Protein AF-A0A813L543-F1 (afdb_monomer_lite)

Secondary structure (DSSP, 8-state):
-EE-TTS-EE----TT-S---S------SSGGG----TT-----SS----SSTT-----HHHHHHHHHHHHSSTTS-SS-------SS-HHHHHHHHHHHHIIIIIS-EEEEE--HHHHHHHHHHHHHS--TTT--GGGG-BTTB--SS--HHHHHHHHGGGTT-S-HHHHHHSS-HHHHHHHHHHHHHHHHHHHHHHHHHTTT-TTEEEEEHHHHHH-HHHHHHHHHHHHHT--TT----HHHHHHHHHHHGGG-HHHHHHHHHHHHHH-TT----SSGGGGTTS--HHHHHHHHHHHHH--SHHHHHHHHHHHHHHHHHHS-HHHHHTT-----TTGGGTS----GGGGTTTSTT--

Radius of gyration: 24.65 Å; chains: 1; bounding box: 62×58×60 Å

Structure (mmCIF, N/CA/C/O backbone):
data_AF-A0A813L543-F1
#
_entry.id   AF-A0A813L543-F1
#
loop_
_atom_site.group_PDB
_atom_site.id
_atom_site.type_symbol
_atom_site.label_atom_id
_atom_site.label_alt_id
_atom_site.label_comp_id
_atom_site.label_asym_id
_atom_site.label_entity_id
_atom_site.label_seq_id
_atom_site.pdbx_PDB_ins_code
_atom_site.Cartn_x
_atom_site.Cartn_y
_atom_site.Cartn_z
_atom_site.occupancy
_atom_site.B_iso_or_equiv
_atom_site.auth_seq_id
_atom_site.auth_comp_id
_atom_site.auth_asym_id
_atom_site.auth_atom_id
_atom_site.pdbx_PDB_model_num
ATOM 1 N N . VAL A 1 1 ? 25.802 -17.856 8.700 1.00 29.84 1 VAL A N 1
ATOM 2 C CA . VAL A 1 1 ? 24.766 -18.255 7.721 1.00 29.84 1 VAL A CA 1
ATOM 3 C C . VAL A 1 1 ? 23.852 -17.066 7.526 1.00 29.84 1 VAL A C 1
ATOM 5 O O . VAL A 1 1 ? 23.246 -16.634 8.498 1.00 29.84 1 VAL A O 1
ATOM 8 N N . THR A 1 2 ? 23.803 -16.498 6.325 1.00 27.92 2 THR A N 1
ATOM 9 C CA . THR A 1 2 ? 22.932 -15.349 6.036 1.00 27.92 2 THR A CA 1
ATOM 10 C C . THR A 1 2 ? 21.772 -15.847 5.189 1.00 27.92 2 THR A C 1
ATOM 12 O O . THR A 1 2 ? 21.988 -16.431 4.128 1.00 27.92 2 THR A O 1
ATOM 15 N N . TYR A 1 3 ? 20.544 -15.653 5.667 1.00 27.61 3 TYR A N 1
ATOM 16 C CA . TYR A 1 3 ? 19.344 -16.032 4.928 1.00 27.61 3 TYR A CA 1
ATOM 17 C C . TYR A 1 3 ? 18.952 -14.908 3.971 1.00 27.61 3 TYR A C 1
ATOM 19 O O . TYR A 1 3 ? 18.655 -13.791 4.397 1.00 27.61 3 TYR A O 1
ATOM 27 N N . HIS A 1 4 ? 18.948 -15.207 2.674 1.00 35.44 4 HIS A N 1
ATOM 28 C CA . HIS A 1 4 ? 18.482 -14.289 1.644 1.00 35.44 4 HIS A CA 1
ATOM 29 C C . HIS A 1 4 ? 16.992 -14.527 1.339 1.00 35.44 4 HIS A C 1
ATOM 31 O O . HIS A 1 4 ? 16.509 -15.659 1.368 1.00 35.44 4 HIS A O 1
ATOM 37 N N . LYS A 1 5 ? 16.255 -13.461 0.989 1.00 32.88 5 LYS A N 1
ATOM 38 C CA . LYS A 1 5 ? 14.809 -13.501 0.667 1.00 32.88 5 LYS A CA 1
ATOM 39 C C . LYS A 1 5 ? 14.449 -14.407 -0.527 1.00 32.88 5 LYS A C 1
ATOM 41 O O . LYS A 1 5 ? 13.274 -14.674 -0.734 1.00 32.88 5 LYS A O 1
ATOM 46 N N . SER A 1 6 ? 15.431 -14.889 -1.293 1.00 32.19 6 SER A N 1
ATOM 47 C CA . SER A 1 6 ? 15.236 -15.825 -2.412 1.00 32.19 6 SER A CA 1
ATOM 48 C C . SER A 1 6 ? 15.180 -17.305 -2.009 1.00 32.19 6 SER A C 1
ATOM 50 O O . SER A 1 6 ? 15.082 -18.148 -2.890 1.00 32.19 6 SER A O 1
ATOM 52 N N . GLY A 1 7 ? 15.304 -17.642 -0.719 1.00 26.02 7 GLY A N 1
ATOM 53 C CA . GLY A 1 7 ? 15.418 -19.039 -0.273 1.00 26.02 7 GLY A CA 1
ATOM 54 C C . GLY A 1 7 ? 16.803 -19.661 -0.496 1.00 26.02 7 GLY A C 1
ATOM 55 O O . GLY A 1 7 ? 16.999 -20.829 -0.183 1.00 26.02 7 GLY A O 1
ATOM 56 N N . ASN A 1 8 ? 17.777 -18.882 -0.980 1.00 28.64 8 ASN A N 1
ATOM 57 C CA . ASN A 1 8 ? 19.162 -19.327 -1.109 1.00 28.64 8 ASN A CA 1
ATOM 58 C C . ASN A 1 8 ? 19.897 -19.148 0.224 1.00 28.64 8 ASN A C 1
ATOM 60 O O . ASN A 1 8 ? 19.946 -18.044 0.778 1.00 28.64 8 ASN A O 1
ATOM 64 N N . THR A 1 9 ? 20.494 -20.233 0.710 1.00 28.75 9 THR A N 1
ATOM 65 C CA . THR A 1 9 ? 21.355 -20.242 1.895 1.00 28.75 9 THR A CA 1
ATOM 66 C C . THR A 1 9 ? 22.801 -20.052 1.451 1.00 28.75 9 THR A C 1
ATOM 68 O O . THR A 1 9 ? 23.355 -20.906 0.767 1.00 28.75 9 THR A O 1
ATOM 71 N N . LEU A 1 10 ? 23.430 -18.943 1.845 1.00 31.47 10 LEU A N 1
ATOM 72 C CA . LEU A 1 10 ? 24.883 -18.791 1.740 1.00 31.47 10 LEU A CA 1
ATOM 73 C C . LEU A 1 10 ? 25.521 -19.331 3.026 1.00 31.47 10 LEU A C 1
ATOM 75 O O . LEU A 1 10 ? 25.462 -18.708 4.094 1.00 31.47 10 LEU A O 1
ATOM 79 N N . THR A 1 11 ? 26.117 -20.515 2.921 1.00 29.53 11 THR A N 1
ATOM 80 C CA . THR A 1 11 ? 26.945 -21.131 3.963 1.00 29.53 11 THR A CA 1
ATOM 81 C C . THR A 1 11 ? 28.409 -20.825 3.675 1.00 29.53 11 THR A C 1
ATOM 83 O O . THR A 1 11 ? 29.021 -21.435 2.808 1.00 29.53 11 THR A O 1
ATOM 86 N N . ALA A 1 12 ? 28.982 -19.871 4.408 1.00 33.81 12 ALA A N 1
ATOM 87 C CA . ALA A 1 12 ? 30.430 -19.747 4.510 1.00 33.81 12 ALA A CA 1
ATOM 88 C C . ALA A 1 12 ? 30.892 -20.593 5.704 1.00 33.81 12 ALA A C 1
ATOM 90 O O . ALA A 1 12 ? 30.456 -20.350 6.833 1.00 33.81 12 ALA A O 1
ATOM 91 N N . ASN A 1 13 ? 31.755 -21.581 5.460 1.00 31.19 13 ASN A N 1
ATOM 92 C CA . ASN A 1 13 ? 32.465 -22.273 6.532 1.00 31.19 13 ASN A CA 1
ATOM 93 C C . ASN A 1 13 ? 33.505 -21.311 7.117 1.00 31.19 13 ASN A C 1
ATOM 95 O O . ASN A 1 13 ? 34.530 -21.030 6.499 1.00 31.19 13 ASN A O 1
ATOM 99 N N . LEU A 1 14 ? 33.222 -20.786 8.307 1.00 34.16 14 LEU A N 1
ATOM 100 C CA . LEU A 1 14 ? 34.206 -20.085 9.124 1.00 34.16 14 LEU A CA 1
ATOM 101 C C . LEU A 1 14 ? 35.210 -21.117 9.643 1.00 34.16 14 LEU A C 1
ATOM 103 O O . LEU A 1 14 ? 34.895 -21.917 10.523 1.00 34.16 14 LEU A O 1
ATOM 107 N N . VAL A 1 15 ? 36.424 -21.101 9.100 1.00 31.48 15 VAL A N 1
ATOM 108 C CA . VAL A 1 15 ? 37.543 -21.855 9.670 1.00 31.48 15 VAL A CA 1
ATOM 109 C C . VAL A 1 15 ? 37.836 -21.262 11.054 1.00 31.48 15 VAL A C 1
ATOM 111 O O . VAL A 1 15 ? 38.284 -20.122 11.145 1.00 31.48 15 VAL A O 1
ATOM 114 N N . GLY A 1 16 ? 37.547 -22.011 12.127 1.00 34.75 16 GLY A N 1
ATOM 115 C CA . GLY A 1 16 ? 37.977 -21.668 13.492 1.00 34.75 16 GLY A CA 1
ATOM 116 C C . GLY A 1 16 ? 36.918 -21.625 14.603 1.00 34.75 16 GLY A C 1
ATOM 117 O O . GLY A 1 16 ? 37.281 -21.285 15.724 1.00 34.75 16 GLY A O 1
ATOM 118 N N . VAL A 1 17 ? 35.647 -21.979 14.367 1.00 34.66 17 VAL A N 1
ATOM 119 C CA . VAL A 1 17 ? 34.637 -22.039 15.449 1.00 34.66 17 VAL A CA 1
ATOM 120 C C . VAL A 1 17 ? 34.057 -23.451 15.547 1.00 34.66 17 VAL A C 1
ATOM 122 O O . VAL A 1 17 ? 33.285 -23.873 14.693 1.00 34.66 17 VAL A O 1
ATOM 125 N N . SER A 1 18 ? 34.442 -24.197 16.585 1.00 35.00 18 SER A N 1
ATOM 126 C CA . SER A 1 18 ? 34.080 -25.612 16.783 1.00 35.00 18 SER A CA 1
ATOM 127 C C . SER A 1 18 ? 32.635 -25.846 17.248 1.00 35.00 18 SER A C 1
ATOM 129 O O . SER A 1 18 ? 32.187 -26.988 17.292 1.00 35.00 18 SER A O 1
ATOM 131 N N . SER A 1 19 ? 31.874 -24.791 17.552 1.00 41.09 19 SER A N 1
ATOM 132 C CA . SER A 1 19 ? 30.423 -24.876 17.752 1.00 41.09 19 SER A CA 1
ATOM 133 C C . SER A 1 19 ? 29.742 -23.564 17.349 1.00 41.09 19 SER A C 1
ATOM 135 O O . SER A 1 19 ? 29.871 -22.535 18.008 1.00 41.09 19 SER A O 1
ATOM 137 N N . ALA A 1 20 ? 29.030 -23.576 16.224 1.00 35.53 20 ALA A N 1
ATOM 138 C CA . ALA A 1 20 ? 28.196 -22.451 15.822 1.00 35.53 20 ALA A CA 1
ATOM 139 C C . ALA A 1 20 ? 26.845 -22.553 16.546 1.00 35.53 20 ALA A C 1
ATOM 141 O O . ALA A 1 20 ? 25.999 -23.369 16.186 1.00 35.53 20 ALA A O 1
ATOM 142 N N . GLY A 1 21 ? 26.643 -21.732 17.579 1.00 34.78 21 GLY A N 1
ATOM 143 C CA . GLY A 1 21 ? 25.304 -21.451 18.103 1.00 34.78 21 GLY A CA 1
ATOM 144 C C . GLY A 1 21 ? 24.430 -20.724 17.061 1.00 34.78 21 GLY A C 1
ATOM 145 O O . GLY A 1 21 ? 24.942 -20.263 16.038 1.00 34.78 21 GLY A O 1
ATOM 146 N N . PRO A 1 22 ? 23.112 -20.577 17.301 1.00 33.28 22 PRO A N 1
ATOM 147 C CA . PRO A 1 22 ? 22.156 -20.091 16.297 1.00 33.28 22 PRO A CA 1
ATOM 148 C C . PRO A 1 22 ? 22.352 -18.627 15.858 1.00 33.28 22 PRO A C 1
ATOM 150 O O . PRO A 1 22 ? 21.721 -18.195 14.896 1.00 33.28 22 PRO A O 1
ATOM 153 N N . LEU A 1 23 ? 23.230 -17.863 16.514 1.00 33.47 23 LEU A N 1
ATOM 154 C CA . LEU A 1 23 ? 23.530 -16.472 16.180 1.00 33.47 23 LEU A CA 1
ATOM 155 C C . LEU A 1 23 ? 25.020 -16.186 16.411 1.00 33.47 23 LEU A C 1
ATOM 157 O O . LEU A 1 23 ? 25.446 -15.933 17.535 1.00 33.47 23 LEU A O 1
ATOM 161 N N . VAL A 1 24 ? 25.816 -16.203 15.342 1.00 33.81 24 VAL A N 1
ATOM 162 C CA . VAL A 1 24 ? 27.145 -15.575 15.341 1.00 33.81 24 VAL A CA 1
ATOM 163 C C . VAL A 1 24 ? 26.965 -14.181 14.747 1.00 33.81 24 VAL A C 1
ATOM 165 O O . VAL A 1 24 ? 26.694 -14.043 13.554 1.00 33.81 24 VAL A O 1
ATOM 168 N N . ASN A 1 25 ? 27.058 -13.151 15.590 1.00 31.77 25 ASN A N 1
ATOM 169 C CA . ASN A 1 25 ? 27.106 -11.762 15.145 1.00 31.77 25 ASN A CA 1
ATOM 170 C C . ASN A 1 25 ? 28.431 -11.534 14.414 1.00 31.77 25 ASN A C 1
ATOM 172 O O . ASN A 1 25 ? 29.502 -11.673 15.002 1.00 31.77 25 ASN A O 1
ATOM 176 N N . PHE A 1 26 ? 28.361 -11.186 13.133 1.00 33.81 26 PHE A N 1
ATOM 177 C CA . PHE A 1 26 ? 29.536 -10.790 12.368 1.00 33.81 26 PHE A CA 1
ATOM 178 C C . PHE A 1 26 ? 29.799 -9.301 12.617 1.00 33.81 26 PHE A C 1
ATOM 180 O O . PHE A 1 26 ? 29.127 -8.443 12.051 1.00 33.81 26 PHE A O 1
ATOM 187 N N . LEU A 1 27 ? 30.749 -9.000 13.501 1.00 30.72 27 LEU A N 1
ATOM 188 C CA . LEU A 1 27 ? 31.319 -7.663 13.665 1.00 30.72 27 LEU A CA 1
ATOM 189 C C . LEU A 1 27 ? 32.518 -7.546 12.721 1.00 30.72 27 LEU A C 1
ATOM 191 O O . LEU A 1 27 ? 33.580 -8.096 13.004 1.00 30.72 27 LEU A O 1
ATOM 195 N N . PHE A 1 28 ? 32.337 -6.853 11.599 1.00 36.19 28 PHE A N 1
ATOM 196 C CA . PHE A 1 28 ? 33.438 -6.453 10.724 1.00 36.19 28 PHE A CA 1
ATOM 197 C C . PHE A 1 28 ? 33.964 -5.103 11.219 1.00 36.19 28 PHE A C 1
ATOM 199 O O . PHE A 1 28 ? 33.175 -4.176 11.407 1.00 36.19 28 PHE A O 1
ATOM 206 N N . LYS A 1 29 ? 35.267 -5.005 11.495 1.00 30.78 29 LYS A N 1
ATOM 207 C CA . LYS A 1 29 ? 35.911 -3.773 11.971 1.00 30.78 29 LYS A CA 1
ATOM 208 C C . LYS A 1 29 ? 36.329 -2.880 10.802 1.00 30.78 29 LYS A C 1
ATOM 210 O O . LYS A 1 29 ? 36.311 -1.663 10.946 1.00 30.78 29 LYS A O 1
ATOM 215 N N . GLU A 1 30 ? 36.629 -3.469 9.647 1.00 35.22 30 GLU A N 1
ATOM 216 C CA . GLU A 1 30 ? 36.989 -2.773 8.412 1.00 35.22 30 GLU A CA 1
ATOM 217 C C . GLU A 1 30 ? 36.360 -3.447 7.169 1.00 35.22 30 GLU A C 1
ATOM 219 O O . GLU A 1 30 ? 36.103 -4.652 7.177 1.00 35.22 30 GLU A O 1
ATOM 224 N N . PRO A 1 31 ? 36.134 -2.725 6.048 1.00 34.00 31 PRO A N 1
ATOM 225 C CA . PRO A 1 31 ? 35.653 -3.318 4.788 1.00 34.00 31 PRO A CA 1
ATOM 226 C C . PRO A 1 31 ? 36.548 -4.440 4.223 1.00 34.00 31 PRO A C 1
ATOM 228 O O . PRO A 1 31 ? 36.083 -5.281 3.455 1.00 34.00 31 PRO A O 1
ATOM 231 N N . SER A 1 32 ? 37.825 -4.457 4.609 1.00 36.62 32 SER A N 1
ATOM 232 C CA . SER A 1 32 ? 38.840 -5.472 4.295 1.00 36.62 32 SER A CA 1
ATOM 233 C C . SER A 1 32 ? 38.628 -6.809 5.028 1.00 36.62 32 SER A C 1
ATOM 235 O O . SER A 1 32 ? 39.228 -7.815 4.639 1.00 36.62 32 SER A O 1
ATOM 237 N N . ASP A 1 33 ? 37.749 -6.855 6.036 1.00 34.81 33 ASP A N 1
ATOM 238 C CA . ASP A 1 33 ? 37.465 -8.058 6.830 1.00 34.81 33 ASP A CA 1
ATOM 239 C C . ASP A 1 33 ? 36.543 -9.061 6.112 1.00 34.81 33 ASP A C 1
ATOM 241 O O . ASP A 1 33 ? 36.407 -10.211 6.540 1.00 34.81 33 ASP A O 1
ATOM 245 N N . ILE A 1 34 ? 35.930 -8.675 4.987 1.00 37.91 34 ILE A N 1
ATOM 246 C CA . ILE A 1 34 ? 35.172 -9.597 4.133 1.00 37.91 34 ILE A CA 1
ATOM 247 C C . ILE A 1 34 ? 36.157 -10.355 3.235 1.00 37.91 34 ILE A C 1
ATOM 249 O O . ILE A 1 34 ? 36.361 -10.027 2.066 1.00 37.91 34 ILE A O 1
ATOM 253 N N . LYS A 1 35 ? 36.767 -11.412 3.773 1.00 34.53 35 LYS A N 1
ATOM 254 C CA . LYS A 1 35 ? 37.473 -12.406 2.956 1.00 34.53 35 LYS A CA 1
ATOM 255 C C . LYS A 1 35 ? 36.477 -13.464 2.498 1.00 34.53 35 LYS A C 1
ATOM 257 O O . LYS A 1 35 ? 36.080 -14.324 3.279 1.00 34.53 35 LYS A O 1
ATOM 262 N N . ILE A 1 36 ? 36.064 -13.399 1.231 1.00 36.88 36 ILE A N 1
ATOM 263 C CA . ILE A 1 36 ? 35.340 -14.504 0.590 1.00 36.88 36 ILE A CA 1
ATOM 264 C C . ILE A 1 36 ? 36.333 -15.673 0.489 1.00 36.88 36 ILE A C 1
ATOM 266 O O . ILE A 1 36 ? 37.378 -15.503 -0.143 1.00 36.88 36 ILE A O 1
ATOM 270 N N . PRO A 1 37 ? 36.075 -16.833 1.121 1.00 33.38 37 PRO A N 1
ATOM 271 C CA . PRO A 1 37 ? 36.976 -17.973 1.022 1.00 33.38 37 PRO A CA 1
ATOM 272 C C . PRO A 1 37 ? 37.127 -18.390 -0.442 1.00 33.38 37 PRO A C 1
ATOM 274 O O . PRO A 1 37 ? 36.131 -18.516 -1.152 1.00 33.38 37 PRO A O 1
ATOM 277 N N . HIS A 1 38 ? 38.354 -18.678 -0.879 1.00 34.38 38 HIS A N 1
ATOM 278 C CA . HIS A 1 38 ? 38.630 -19.230 -2.214 1.00 34.38 38 HIS A CA 1
ATOM 279 C C . HIS A 1 38 ? 37.985 -20.612 -2.464 1.00 34.38 38 HIS A C 1
ATOM 281 O O . HIS A 1 38 ? 38.107 -21.147 -3.557 1.00 34.38 38 HIS A O 1
ATOM 287 N N . SER A 1 39 ? 37.310 -21.186 -1.465 1.00 32.00 39 SER A N 1
ATOM 288 C CA . SER A 1 39 ? 36.697 -22.515 -1.474 1.00 32.00 39 SER A CA 1
ATOM 289 C C . SER A 1 39 ? 35.163 -22.500 -1.429 1.00 32.00 39 SER A C 1
ATOM 291 O O . SER A 1 39 ? 34.551 -23.503 -1.066 1.00 32.00 39 SER A O 1
ATOM 293 N N . VAL A 1 40 ? 34.515 -21.376 -1.753 1.00 32.88 40 VAL A N 1
ATOM 294 C CA . VAL A 1 40 ? 33.062 -21.378 -1.975 1.00 32.88 40 VAL A CA 1
ATOM 295 C C . VAL A 1 40 ? 32.797 -21.919 -3.377 1.00 32.88 40 VAL A C 1
ATOM 297 O O . VAL A 1 40 ? 32.947 -21.189 -4.355 1.00 32.88 40 VAL A O 1
ATOM 300 N N . ASP A 1 41 ? 32.392 -23.186 -3.467 1.00 29.88 41 ASP A N 1
ATOM 301 C CA . ASP A 1 41 ? 31.850 -23.749 -4.703 1.00 29.88 41 ASP A CA 1
ATOM 302 C C . ASP A 1 41 ? 30.562 -23.006 -5.061 1.00 29.88 41 ASP A C 1
ATOM 304 O O . ASP A 1 41 ? 29.516 -23.146 -4.418 1.00 29.88 41 ASP A O 1
ATOM 308 N N . MET A 1 42 ? 30.653 -22.166 -6.088 1.00 35.31 42 MET A N 1
ATOM 309 C CA . MET A 1 42 ? 29.482 -21.578 -6.714 1.00 35.31 42 MET A CA 1
ATOM 310 C C . MET A 1 42 ? 28.879 -22.641 -7.626 1.00 35.31 42 MET A C 1
ATOM 312 O O . MET A 1 42 ? 29.482 -23.012 -8.629 1.00 35.31 42 MET A O 1
ATOM 316 N N . VAL A 1 43 ? 27.701 -23.149 -7.265 1.00 32.28 43 VAL A N 1
ATOM 317 C CA . VAL A 1 43 ? 26.936 -24.036 -8.147 1.00 32.28 43 VAL A CA 1
ATOM 318 C C . VAL A 1 43 ? 26.551 -23.232 -9.387 1.00 32.28 43 VAL A C 1
ATOM 320 O O . VAL A 1 43 ? 25.794 -22.262 -9.300 1.00 32.28 43 VAL A O 1
ATOM 323 N N . ASP A 1 44 ? 27.132 -23.617 -10.518 1.00 34.78 44 ASP A N 1
ATOM 324 C CA . ASP A 1 44 ? 26.900 -23.022 -11.825 1.00 34.78 44 ASP A CA 1
ATOM 325 C C . ASP A 1 44 ? 25.498 -23.410 -12.324 1.00 34.78 44 ASP A C 1
ATOM 327 O O . ASP A 1 44 ? 25.214 -24.581 -12.577 1.00 34.78 44 ASP A O 1
ATOM 331 N N . TYR A 1 45 ? 24.595 -22.431 -12.422 1.00 33.53 45 TYR A N 1
ATOM 332 C CA . TYR A 1 45 ? 23.247 -22.611 -12.983 1.00 33.53 45 TYR A CA 1
ATOM 333 C C . TYR A 1 45 ? 23.195 -22.324 -14.495 1.00 33.53 45 TYR A C 1
ATOM 335 O O . TYR A 1 45 ? 22.110 -22.154 -15.053 1.00 33.53 45 TYR A O 1
ATOM 343 N N . GLY A 1 46 ? 24.349 -22.292 -15.163 1.00 30.19 46 GLY A N 1
ATOM 344 C CA . GLY A 1 46 ? 24.488 -22.135 -16.603 1.00 30.19 46 GLY A CA 1
ATOM 345 C C . GLY A 1 46 ? 25.564 -21.109 -16.938 1.00 30.19 46 GLY A C 1
ATOM 346 O O . GLY A 1 46 ? 25.577 -20.015 -16.371 1.00 30.19 46 GLY A O 1
ATOM 347 N N . GLU A 1 47 ? 26.421 -21.454 -17.905 1.00 30.64 47 GLU A N 1
ATOM 348 C CA . GLU A 1 47 ? 27.465 -20.582 -18.441 1.00 30.64 47 GLU A CA 1
ATOM 349 C C . GLU A 1 47 ? 26.879 -19.240 -18.900 1.00 30.64 47 GLU A C 1
ATOM 351 O O . GLU A 1 47 ? 26.393 -19.070 -20.020 1.00 30.64 47 GLU A O 1
ATOM 356 N N . HIS A 1 48 ? 26.974 -18.235 -18.038 1.00 36.28 48 HIS A N 1
ATOM 357 C CA . HIS A 1 48 ? 26.937 -16.852 -18.464 1.00 36.28 48 HIS A CA 1
ATOM 358 C C . HIS A 1 48 ? 28.378 -16.412 -18.660 1.00 36.28 48 HIS A C 1
ATOM 360 O O . HIS A 1 48 ? 29.110 -16.195 -17.695 1.00 36.28 48 HIS A O 1
ATOM 366 N N . VAL A 1 49 ? 28.779 -16.298 -19.930 1.00 35.72 49 VAL A N 1
ATOM 367 C CA . VAL A 1 49 ? 30.071 -15.743 -20.338 1.00 35.72 49 VAL A CA 1
ATOM 368 C C . VAL A 1 49 ? 30.268 -14.418 -19.604 1.00 35.72 49 VAL A C 1
ATOM 370 O O . VAL A 1 49 ? 29.603 -13.419 -19.887 1.00 35.72 49 VAL A O 1
ATOM 373 N N . SER A 1 50 ? 31.160 -14.426 -18.616 1.00 35.50 50 SER A N 1
ATOM 374 C CA . SER A 1 50 ? 31.626 -13.213 -17.963 1.00 35.50 50 SER A CA 1
ATOM 375 C C . SER A 1 50 ? 32.141 -12.272 -19.047 1.00 35.50 50 SER A C 1
ATOM 377 O O . SER A 1 50 ? 33.083 -12.598 -19.765 1.00 35.50 50 SER A O 1
ATOM 379 N N . VAL A 1 51 ? 31.552 -11.081 -19.154 1.00 41.09 51 VAL A N 1
ATOM 380 C CA . VAL A 1 51 ? 32.012 -10.044 -20.094 1.00 41.09 51 VAL A CA 1
ATOM 381 C C . VAL A 1 51 ? 33.394 -9.493 -19.680 1.00 41.09 51 VAL A C 1
ATOM 383 O O . VAL A 1 51 ? 33.973 -8.678 -20.391 1.00 41.09 51 VAL A O 1
ATOM 386 N N . ARG A 1 52 ? 33.970 -9.928 -18.546 1.00 36.56 52 ARG A N 1
ATOM 387 C CA . ARG A 1 52 ? 35.304 -9.509 -18.091 1.00 36.56 52 ARG A CA 1
ATOM 388 C C . ARG A 1 52 ? 36.101 -10.666 -17.477 1.00 36.56 52 ARG A C 1
ATOM 390 O O . ARG A 1 52 ? 36.035 -10.918 -16.276 1.00 36.56 52 ARG A O 1
ATOM 397 N N . GLU A 1 53 ? 36.895 -11.324 -18.321 1.00 43.97 53 GLU A N 1
ATOM 398 C CA . GLU A 1 53 ? 38.215 -11.885 -17.970 1.00 43.97 53 GLU A CA 1
ATOM 399 C C . GLU A 1 53 ? 38.291 -12.764 -16.701 1.00 43.97 53 GLU A C 1
ATOM 401 O O . GLU A 1 53 ? 39.185 -12.598 -15.873 1.00 43.97 53 GLU A O 1
ATOM 406 N N . GLY A 1 54 ? 37.363 -13.707 -16.514 1.00 39.03 54 GLY A N 1
ATOM 407 C CA . GLY A 1 54 ? 37.541 -14.790 -15.530 1.00 39.03 54 GLY A CA 1
ATOM 408 C C . GLY A 1 54 ? 37.614 -14.377 -14.051 1.00 39.03 54 GLY A C 1
ATOM 409 O O . GLY A 1 54 ? 37.983 -15.196 -13.212 1.00 39.03 54 GLY A O 1
ATOM 410 N N . ARG A 1 55 ? 37.254 -13.139 -13.684 1.00 38.28 55 ARG A N 1
ATOM 411 C CA . ARG A 1 55 ? 37.090 -12.759 -12.271 1.00 38.28 55 ARG A CA 1
ATOM 412 C C . ARG A 1 55 ? 35.703 -13.169 -11.787 1.00 38.28 55 ARG A C 1
ATOM 414 O O . ARG A 1 55 ? 34.726 -12.971 -12.507 1.00 38.28 55 ARG A O 1
ATOM 421 N N . ALA A 1 56 ? 35.615 -13.686 -10.559 1.00 39.56 56 ALA A N 1
ATOM 422 C CA . ALA A 1 56 ? 34.344 -13.951 -9.891 1.00 39.56 56 ALA A CA 1
ATOM 423 C C . ALA A 1 56 ? 33.529 -12.650 -9.815 1.00 39.56 56 ALA A C 1
ATOM 425 O O . ALA A 1 56 ? 33.779 -11.779 -8.979 1.00 39.56 56 ALA A O 1
ATOM 426 N N . ALA A 1 57 ? 32.583 -12.481 -10.734 1.00 42.81 57 ALA A N 1
ATOM 427 C CA . ALA A 1 57 ? 31.662 -11.367 -10.704 1.00 42.81 57 ALA A CA 1
ATOM 428 C C . ALA A 1 57 ? 30.606 -11.688 -9.646 1.00 42.81 57 ALA A C 1
ATOM 430 O O . ALA A 1 57 ? 29.788 -12.588 -9.825 1.00 42.81 57 ALA A O 1
ATOM 431 N N . VAL A 1 58 ? 30.607 -10.949 -8.533 1.00 50.41 58 VAL A N 1
ATOM 432 C CA . VAL A 1 58 ? 29.419 -10.864 -7.672 1.00 50.41 58 VAL A CA 1
ATOM 433 C C . VAL A 1 58 ? 28.251 -10.524 -8.596 1.00 50.41 58 VAL A C 1
ATOM 435 O O . VAL A 1 58 ? 28.365 -9.537 -9.327 1.00 50.41 58 VAL A O 1
ATOM 438 N N . PHE A 1 59 ? 27.187 -11.341 -8.626 1.00 56.59 59 PHE A N 1
ATOM 439 C CA . PHE A 1 59 ? 26.099 -11.140 -9.591 1.00 56.59 59 PHE A CA 1
ATOM 440 C C . PHE A 1 59 ? 25.641 -9.676 -9.562 1.00 56.59 59 PHE A C 1
ATOM 442 O O . PHE A 1 59 ? 25.501 -9.121 -8.467 1.00 56.59 59 PHE A O 1
ATOM 449 N N . PRO A 1 60 ? 25.368 -9.046 -10.717 1.00 56.88 60 PRO A N 1
ATOM 450 C CA . PRO A 1 60 ? 24.877 -7.671 -10.776 1.00 56.88 60 PRO A CA 1
ATOM 451 C C . PRO A 1 60 ? 23.701 -7.408 -9.823 1.00 56.88 60 PRO A C 1
ATOM 453 O O . PRO A 1 60 ? 23.657 -6.370 -9.179 1.00 56.88 60 PRO A O 1
ATOM 456 N N . PHE A 1 61 ? 22.816 -8.382 -9.605 1.00 57.09 61 PHE A N 1
ATOM 457 C CA . PHE A 1 61 ? 21.778 -8.292 -8.573 1.00 57.09 61 PHE A CA 1
ATOM 458 C C . PHE A 1 61 ? 22.339 -8.083 -7.151 1.00 57.09 61 PHE A C 1
ATOM 460 O O . PHE A 1 61 ? 21.908 -7.183 -6.433 1.00 57.09 61 PHE A O 1
ATOM 467 N N . PHE A 1 62 ? 23.335 -8.874 -6.742 1.00 65.19 62 PHE A N 1
ATOM 468 C CA . PHE A 1 62 ? 23.992 -8.713 -5.443 1.00 65.19 62 PHE A CA 1
ATOM 469 C C . PHE A 1 62 ? 24.783 -7.406 -5.363 1.00 65.19 62 PHE A C 1
ATOM 471 O O . PHE A 1 62 ? 24.805 -6.780 -4.307 1.00 65.19 62 PHE A O 1
ATOM 478 N N . GLN A 1 63 ? 25.375 -6.944 -6.467 1.00 60.56 63 GLN A N 1
ATOM 479 C CA . GLN A 1 63 ? 26.000 -5.623 -6.511 1.00 60.56 63 GLN A CA 1
ATOM 480 C C . GLN A 1 63 ? 24.964 -4.501 -6.329 1.00 60.56 63 GLN A C 1
ATOM 482 O O . GLN A 1 63 ? 25.243 -3.556 -5.598 1.00 60.56 63 GLN A O 1
ATOM 487 N N . ALA A 1 64 ? 23.766 -4.616 -6.918 1.00 57.31 64 ALA A N 1
ATOM 488 C CA . ALA A 1 64 ? 22.674 -3.645 -6.767 1.00 57.31 64 ALA A CA 1
ATOM 489 C C . ALA A 1 64 ? 22.191 -3.593 -5.325 1.00 57.31 64 ALA A C 1
ATOM 491 O O . ALA A 1 64 ? 22.034 -2.518 -4.744 1.00 57.31 64 ALA A O 1
ATOM 492 N N . TYR A 1 65 ? 22.013 -4.776 -4.738 1.00 61.81 65 TYR A N 1
ATOM 493 C CA . TYR A 1 65 ? 21.653 -4.938 -3.343 1.00 61.81 65 TYR A CA 1
ATOM 494 C C . TYR A 1 65 ? 22.694 -4.254 -2.451 1.00 61.81 65 TYR A C 1
ATOM 496 O O . TYR A 1 65 ? 22.363 -3.307 -1.748 1.00 61.81 65 TYR A O 1
ATOM 504 N N . VAL A 1 66 ? 23.970 -4.641 -2.553 1.00 63.34 66 VAL A N 1
ATOM 505 C CA . VAL A 1 66 ? 25.060 -4.084 -1.731 1.00 63.34 66 VAL A CA 1
ATOM 506 C C . VAL A 1 66 ? 25.245 -2.574 -1.946 1.00 63.34 66 VAL A C 1
ATOM 508 O O . VAL A 1 66 ? 25.415 -1.854 -0.963 1.00 63.34 66 VAL A O 1
ATOM 511 N N . ARG A 1 67 ? 25.163 -2.064 -3.186 1.00 61.66 67 ARG A N 1
ATOM 512 C CA . ARG A 1 67 ? 25.232 -0.616 -3.469 1.00 61.66 67 ARG A CA 1
ATOM 513 C C . ARG A 1 67 ? 24.055 0.139 -2.862 1.00 61.66 67 ARG A C 1
ATOM 515 O O . ARG A 1 67 ? 24.279 1.192 -2.284 1.00 61.66 67 ARG A O 1
ATOM 522 N N . THR A 1 68 ? 22.844 -0.423 -2.883 1.00 56.44 68 THR A N 1
ATOM 523 C CA . THR A 1 68 ? 21.685 0.182 -2.200 1.00 56.44 68 THR A CA 1
ATOM 524 C C . THR A 1 68 ? 21.972 0.384 -0.709 1.00 56.44 68 THR A C 1
ATOM 526 O O . THR A 1 68 ? 21.675 1.445 -0.173 1.00 56.44 68 THR A O 1
ATOM 529 N N . TYR A 1 69 ? 22.629 -0.571 -0.043 1.00 56.47 69 TYR A N 1
ATOM 530 C CA . TYR A 1 69 ? 23.032 -0.404 1.361 1.00 56.47 69 TYR A CA 1
ATOM 531 C C . TYR A 1 69 ? 24.173 0.601 1.553 1.00 56.47 69 TYR A C 1
ATOM 533 O O . TYR A 1 69 ? 24.153 1.364 2.514 1.00 56.47 69 TYR A O 1
ATOM 541 N N . ARG A 1 70 ? 25.165 0.613 0.656 1.00 58.97 70 ARG A N 1
ATOM 542 C CA . ARG A 1 70 ? 26.324 1.513 0.749 1.00 58.97 70 ARG A CA 1
ATOM 543 C C . ARG A 1 70 ? 25.961 2.968 0.455 1.00 58.97 70 ARG A C 1
ATOM 545 O O . ARG A 1 70 ? 26.420 3.854 1.163 1.00 58.97 70 ARG A O 1
ATOM 552 N N . ASP A 1 71 ? 25.163 3.213 -0.577 1.00 55.25 71 ASP A N 1
ATOM 553 C CA . ASP A 1 71 ? 24.913 4.551 -1.119 1.00 55.25 71 ASP A CA 1
ATOM 554 C C . ASP A 1 71 ? 23.764 5.273 -0.378 1.00 55.25 71 ASP A C 1
ATOM 556 O O . ASP A 1 71 ? 23.687 6.500 -0.417 1.00 55.25 71 ASP A O 1
ATOM 560 N N . LEU A 1 72 ? 22.917 4.544 0.367 1.00 52.69 72 LEU A N 1
ATOM 561 C CA . LEU A 1 72 ? 21.953 5.126 1.319 1.00 52.69 72 LEU A CA 1
ATOM 562 C C . LEU A 1 72 ? 22.583 5.507 2.672 1.00 52.69 72 LEU A C 1
ATOM 564 O O . LEU A 1 72 ? 21.995 6.289 3.417 1.00 52.69 72 LEU A O 1
ATOM 568 N N . ALA A 1 73 ? 23.768 4.985 2.994 1.00 51.50 73 ALA A N 1
ATOM 569 C CA . ALA A 1 73 ? 24.472 5.262 4.244 1.00 51.50 73 ALA A CA 1
ATOM 570 C C . ALA A 1 73 ? 25.031 6.701 4.413 1.00 51.50 73 ALA A C 1
ATOM 572 O O . ALA A 1 73 ? 25.025 7.166 5.550 1.00 51.50 73 ALA A O 1
ATOM 573 N N . PRO A 1 74 ? 25.494 7.451 3.382 1.00 46.66 74 PRO A N 1
ATOM 574 C CA . PRO A 1 74 ? 26.298 8.657 3.628 1.00 46.66 74 PRO A CA 1
ATOM 575 C C . PRO A 1 74 ? 25.551 9.997 3.549 1.00 46.66 74 PRO A C 1
ATOM 577 O O . PRO A 1 74 ? 26.185 11.035 3.695 1.00 46.66 74 PRO A O 1
ATOM 580 N N . ARG A 1 75 ? 24.233 10.042 3.297 1.00 48.25 75 ARG A N 1
ATOM 581 C CA . ARG A 1 75 ? 23.507 11.335 3.236 1.00 48.25 75 ARG A CA 1
ATOM 582 C C . ARG A 1 75 ? 22.967 11.823 4.584 1.00 48.25 75 ARG A C 1
ATOM 584 O O . ARG A 1 75 ? 22.390 12.905 4.641 1.00 48.25 75 ARG A O 1
ATOM 591 N N . ALA A 1 76 ? 23.166 11.065 5.658 1.00 45.94 76 ALA A N 1
ATOM 592 C CA . ALA A 1 76 ? 22.798 11.473 7.006 1.00 45.94 76 ALA A CA 1
ATOM 593 C C . ALA A 1 76 ? 24.056 11.889 7.788 1.00 45.94 76 ALA A C 1
ATOM 595 O O . ALA A 1 76 ? 24.776 11.040 8.294 1.00 45.94 76 ALA A O 1
ATOM 596 N N . TYR A 1 77 ? 24.238 13.206 7.909 1.00 42.25 77 TYR A N 1
ATOM 597 C CA . TYR A 1 77 ? 25.117 13.910 8.850 1.00 42.25 77 TYR A CA 1
ATOM 598 C C . TYR A 1 77 ? 26.635 13.874 8.604 1.00 42.25 77 TYR A C 1
ATOM 600 O O . TYR A 1 77 ? 27.269 12.841 8.421 1.00 42.25 77 TYR A O 1
ATOM 608 N N . ASN A 1 78 ? 27.206 15.081 8.626 1.00 44.03 78 ASN A N 1
ATOM 609 C CA . ASN A 1 78 ? 28.631 15.352 8.520 1.00 44.03 78 ASN A CA 1
ATOM 610 C C . ASN A 1 78 ? 29.409 14.673 9.658 1.00 44.03 78 ASN A C 1
ATOM 612 O O . ASN A 1 78 ? 29.055 14.819 10.823 1.00 44.03 78 ASN A O 1
ATOM 616 N N . GLU A 1 79 ? 30.479 13.986 9.257 1.00 50.72 79 GLU A N 1
ATOM 617 C CA . GLU A 1 79 ? 31.747 13.784 9.968 1.00 50.72 79 GLU A CA 1
ATOM 618 C C . GLU A 1 79 ? 31.673 13.354 11.448 1.00 50.72 79 GLU A C 1
ATOM 620 O O . GLU A 1 79 ? 31.617 14.195 12.338 1.00 50.72 79 GLU A O 1
ATOM 625 N N . ALA A 1 80 ? 31.767 12.031 11.683 1.00 41.34 80 ALA A N 1
ATOM 626 C CA . ALA A 1 80 ? 32.558 11.368 12.749 1.00 41.34 80 ALA A CA 1
ATOM 627 C C . ALA A 1 80 ? 31.939 10.080 13.340 1.00 41.34 80 ALA A C 1
ATOM 629 O O . ALA A 1 80 ? 32.522 9.506 14.257 1.00 41.34 80 ALA A O 1
ATOM 630 N N . GLU A 1 81 ? 30.817 9.565 12.833 1.00 38.97 81 GLU A N 1
ATOM 631 C CA . GLU A 1 81 ? 30.275 8.288 13.328 1.00 38.97 81 GLU A CA 1
ATOM 632 C C . GLU A 1 81 ? 30.809 7.104 12.489 1.00 38.97 81 GLU A C 1
ATOM 634 O O . GLU A 1 81 ? 30.631 7.083 11.266 1.00 38.97 81 GLU A O 1
ATOM 639 N N . PRO A 1 82 ? 31.498 6.117 13.099 1.00 41.09 82 PRO A N 1
ATOM 640 C CA . PRO A 1 82 ? 32.041 4.972 12.383 1.00 41.09 82 PRO A CA 1
ATOM 641 C C . PRO A 1 82 ? 30.903 4.130 11.806 1.00 41.09 82 PRO A C 1
ATOM 643 O O . PRO A 1 82 ? 29.953 3.791 12.506 1.00 41.09 82 PRO A O 1
ATOM 646 N N . TYR A 1 83 ? 31.043 3.789 10.524 1.00 41.62 83 TYR A N 1
ATOM 647 C CA . TYR A 1 83 ? 30.193 2.917 9.714 1.00 41.62 83 TYR A CA 1
ATOM 648 C C . TYR A 1 83 ? 29.534 1.778 10.506 1.00 41.62 83 TYR A C 1
ATOM 650 O O . TYR A 1 83 ? 30.030 0.650 10.546 1.00 41.62 83 TYR A O 1
ATOM 658 N N . LEU A 1 84 ? 28.361 2.042 11.082 1.00 38.38 84 LEU A N 1
ATOM 659 C CA . LEU A 1 84 ? 27.503 0.986 11.588 1.00 38.38 84 LEU A CA 1
A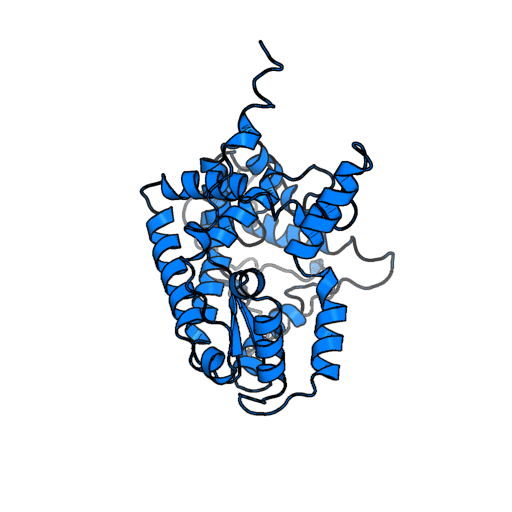TOM 660 C C . LEU A 1 84 ? 26.780 0.396 10.379 1.00 38.38 84 LEU A C 1
ATOM 662 O O . LEU A 1 84 ? 25.732 0.875 9.945 1.00 38.38 84 LEU A O 1
ATOM 666 N N . PHE A 1 85 ? 27.404 -0.624 9.795 1.00 39.69 85 PHE A N 1
ATOM 667 C CA . PHE A 1 85 ? 26.818 -1.499 8.791 1.00 39.69 85 PHE A CA 1
ATOM 668 C C . PHE A 1 85 ? 25.349 -1.804 9.135 1.00 39.69 85 PHE A C 1
ATOM 670 O O . PHE A 1 85 ? 25.060 -2.588 10.037 1.00 39.69 85 PHE A O 1
ATOM 677 N N . GLN A 1 86 ? 24.402 -1.234 8.384 1.00 39.81 86 GLN A N 1
ATOM 678 C CA . GLN A 1 86 ? 23.003 -1.668 8.388 1.00 39.81 86 GLN A CA 1
ATOM 679 C C . GLN A 1 86 ? 22.872 -2.991 7.616 1.00 39.81 86 GLN A C 1
ATOM 681 O O . GLN A 1 86 ? 22.161 -3.087 6.616 1.00 39.81 86 GLN A O 1
ATOM 686 N N . LEU A 1 87 ? 23.536 -4.051 8.083 1.00 37.81 87 LEU A N 1
ATOM 687 C CA . LEU A 1 87 ? 23.136 -5.426 7.777 1.00 37.81 87 LEU A CA 1
ATOM 688 C C . LEU A 1 87 ? 21.814 -5.673 8.504 1.00 37.81 87 LEU A C 1
ATOM 690 O O . LEU A 1 87 ? 21.786 -6.270 9.572 1.00 37.81 87 LEU A O 1
ATOM 694 N N . SER A 1 88 ? 20.731 -5.127 7.939 1.00 37.44 88 SER A N 1
ATOM 695 C CA . SER A 1 88 ? 19.472 -4.804 8.614 1.00 37.44 88 SER A CA 1
ATOM 696 C C . SER A 1 88 ? 19.691 -3.890 9.822 1.00 37.44 88 SER A C 1
ATOM 698 O O . SER A 1 88 ? 20.424 -4.212 10.748 1.00 37.44 88 SER A O 1
ATOM 700 N N . SER A 1 89 ? 19.035 -2.729 9.852 1.00 37.78 89 SER A N 1
ATOM 701 C CA . SER A 1 89 ? 18.841 -2.043 11.131 1.00 37.78 89 SER A CA 1
ATOM 702 C C . SER A 1 89 ? 18.417 -3.102 12.167 1.00 37.78 89 SER A C 1
ATOM 704 O O . SER A 1 89 ? 17.523 -3.894 11.846 1.00 37.78 89 SER A O 1
ATOM 706 N N . PRO A 1 90 ? 19.010 -3.167 13.374 1.00 44.00 90 PRO A N 1
ATOM 707 C CA . PRO A 1 90 ? 18.499 -4.022 14.438 1.00 44.00 90 PRO A CA 1
ATOM 708 C C . PRO A 1 90 ? 17.000 -3.807 14.619 1.00 44.00 90 PRO A C 1
ATOM 710 O O . PRO A 1 90 ? 16.297 -4.756 14.904 1.00 44.00 90 PRO A O 1
ATOM 713 N N . VAL A 1 91 ? 16.487 -2.608 14.316 1.00 43.81 91 VAL A N 1
ATOM 714 C CA . VAL A 1 91 ? 15.057 -2.290 14.272 1.00 43.81 91 VAL A CA 1
ATOM 715 C C . VAL A 1 91 ? 14.323 -2.966 13.114 1.00 43.81 91 VAL A C 1
ATOM 717 O O . VAL A 1 91 ? 13.171 -3.297 13.299 1.00 43.81 91 VAL A O 1
ATOM 720 N N . GLN A 1 92 ? 14.920 -3.210 11.942 1.00 45.69 92 GLN A N 1
ATOM 721 C CA . GLN A 1 92 ? 14.300 -3.983 10.848 1.00 45.69 92 GLN A CA 1
ATOM 722 C C . GLN A 1 92 ? 14.328 -5.499 11.091 1.00 45.69 92 GLN A C 1
ATOM 724 O O . GLN A 1 92 ? 13.324 -6.163 10.830 1.00 45.69 92 GLN A O 1
ATOM 729 N N . ALA A 1 93 ? 15.429 -6.053 11.609 1.00 47.94 93 ALA A N 1
ATOM 730 C CA . ALA A 1 93 ? 15.470 -7.454 12.044 1.00 47.94 93 ALA A CA 1
ATOM 731 C C . ALA A 1 93 ? 14.542 -7.678 13.248 1.00 47.94 93 ALA A C 1
ATOM 733 O O . ALA A 1 93 ? 13.704 -8.584 13.239 1.00 47.94 93 ALA A O 1
ATOM 734 N N . ALA A 1 94 ? 14.593 -6.767 14.222 1.00 59.66 94 ALA A N 1
ATOM 735 C CA . ALA A 1 94 ? 13.642 -6.713 15.315 1.00 59.66 94 ALA A CA 1
ATOM 736 C C . ALA A 1 94 ? 12.255 -6.298 14.840 1.00 59.66 94 ALA A C 1
ATOM 738 O O . ALA A 1 94 ? 11.321 -6.567 15.559 1.00 59.66 94 ALA A O 1
ATOM 739 N N . LYS A 1 95 ? 12.040 -5.706 13.657 1.00 70.25 95 LYS A N 1
ATOM 740 C CA . LYS A 1 95 ? 10.685 -5.341 13.201 1.00 70.25 95 LYS A CA 1
ATOM 741 C C . LYS A 1 95 ? 9.854 -6.593 13.044 1.00 70.25 95 LYS A C 1
ATOM 743 O O . LYS A 1 95 ? 8.718 -6.622 13.493 1.00 70.25 95 LYS A O 1
ATOM 748 N N . ARG A 1 96 ? 10.439 -7.631 12.441 1.00 71.12 96 ARG A N 1
ATOM 749 C CA . ARG A 1 96 ? 9.770 -8.920 12.307 1.00 71.12 96 ARG A CA 1
ATOM 750 C C . ARG A 1 96 ? 9.562 -9.571 13.672 1.00 71.12 96 ARG A C 1
ATOM 752 O O . ARG A 1 96 ? 8.448 -9.981 13.961 1.00 71.12 96 ARG A O 1
ATOM 759 N N . GLN A 1 97 ? 10.590 -9.603 14.520 1.00 77.12 97 GLN A N 1
ATOM 760 C CA . GLN A 1 97 ? 10.471 -10.176 15.866 1.00 77.12 97 GLN A CA 1
ATOM 761 C C . GLN A 1 97 ? 9.476 -9.405 16.739 1.00 77.12 97 GLN A C 1
ATOM 763 O O . GLN A 1 97 ? 8.676 -10.013 17.424 1.00 77.12 97 GLN A O 1
ATOM 768 N N . LEU A 1 98 ? 9.459 -8.079 16.671 1.00 75.44 98 LEU A N 1
ATOM 769 C CA . LEU A 1 98 ? 8.541 -7.186 17.369 1.00 75.44 98 LEU A CA 1
ATOM 770 C C . LEU A 1 98 ? 7.124 -7.370 16.843 1.00 75.44 98 LEU A C 1
ATOM 772 O O . LEU A 1 98 ? 6.199 -7.449 17.634 1.00 75.44 98 LEU A O 1
ATOM 776 N N . GLN A 1 99 ? 6.938 -7.484 15.526 1.00 78.19 99 GLN A N 1
ATOM 777 C CA . GLN A 1 99 ? 5.640 -7.823 14.945 1.00 78.19 99 GLN A CA 1
ATOM 778 C C . GLN A 1 99 ? 5.152 -9.185 15.444 1.00 78.19 99 GLN A C 1
ATOM 780 O O . GLN A 1 99 ? 4.001 -9.296 15.847 1.00 78.19 99 GLN A O 1
ATOM 785 N N . GLU A 1 100 ? 6.024 -10.193 15.474 1.00 80.00 100 GLU A N 1
ATOM 786 C CA . GLU A 1 100 ? 5.717 -11.531 15.990 1.00 80.00 100 GLU A CA 1
ATOM 787 C C . GLU A 1 100 ? 5.451 -11.514 17.510 1.00 80.00 100 GLU A C 1
ATOM 789 O O . GLU A 1 100 ? 4.505 -12.146 17.966 1.00 80.00 100 GLU A O 1
ATOM 794 N N . MET A 1 101 ? 6.197 -10.732 18.295 1.00 78.06 101 MET A N 1
ATOM 795 C CA . MET A 1 101 ? 5.998 -10.560 19.741 1.00 78.06 101 MET A CA 1
ATOM 796 C C . MET A 1 101 ? 4.694 -9.827 20.060 1.00 78.06 101 MET A C 1
ATOM 798 O O . MET A 1 101 ? 3.950 -10.242 20.944 1.00 78.06 101 MET A O 1
ATOM 802 N N . MET A 1 102 ? 4.391 -8.752 19.332 1.00 77.69 102 MET A N 1
ATOM 803 C CA . MET A 1 102 ? 3.124 -8.031 19.452 1.00 77.69 102 MET A CA 1
ATOM 804 C C . MET A 1 102 ? 1.961 -8.947 19.060 1.00 77.69 102 MET A C 1
ATOM 806 O O . MET A 1 102 ? 0.980 -9.029 19.792 1.00 77.69 102 MET A O 1
ATOM 810 N N . ALA A 1 103 ? 2.108 -9.722 17.979 1.00 74.56 103 ALA A N 1
ATOM 811 C CA . ALA A 1 103 ? 1.133 -10.739 17.587 1.00 74.56 103 ALA A CA 1
ATOM 812 C C . ALA A 1 103 ? 0.972 -11.852 18.637 1.00 74.56 103 ALA A C 1
ATOM 814 O O . ALA A 1 103 ? -0.123 -12.386 18.795 1.00 74.56 103 ALA A O 1
ATOM 815 N N . ALA A 1 104 ? 2.032 -12.176 19.381 1.00 79.44 104 ALA A N 1
ATOM 816 C CA . ALA A 1 104 ? 2.007 -13.115 20.501 1.00 79.44 104 ALA A CA 1
ATOM 817 C C . ALA A 1 104 ? 1.446 -12.510 21.805 1.00 79.44 104 ALA A C 1
ATOM 819 O O . ALA A 1 104 ? 1.412 -13.190 22.828 1.00 79.44 104 ALA A O 1
ATOM 820 N N . GLY A 1 105 ? 0.990 -11.252 21.783 1.00 82.81 105 GLY A N 1
ATOM 821 C CA . GLY A 1 105 ? 0.317 -10.600 22.906 1.00 82.81 105 GLY A CA 1
ATOM 822 C C . GLY A 1 105 ? 1.187 -9.702 23.776 1.00 82.81 105 GLY A C 1
ATOM 823 O O . GLY A 1 105 ? 0.748 -9.310 24.854 1.00 82.81 105 GLY A O 1
ATOM 824 N N . ALA A 1 106 ? 2.375 -9.306 23.308 1.00 83.75 106 ALA A N 1
ATOM 825 C CA . ALA A 1 106 ? 3.177 -8.279 23.982 1.00 83.75 106 ALA A CA 1
ATOM 826 C C . ALA A 1 106 ? 2.523 -6.879 23.963 1.00 83.75 106 ALA A C 1
ATOM 828 O O . ALA A 1 106 ? 2.966 -5.978 24.672 1.00 83.75 106 ALA A O 1
ATOM 829 N N . GLY A 1 107 ? 1.468 -6.684 23.167 1.00 89.00 107 GLY A N 1
ATOM 830 C CA . GLY A 1 107 ? 0.684 -5.457 23.127 1.00 89.00 107 GLY A CA 1
ATOM 831 C C . GLY A 1 107 ? -0.354 -5.488 22.011 1.00 89.00 107 GLY A C 1
ATOM 832 O O . GLY A 1 107 ? -0.477 -6.476 21.294 1.00 89.00 107 GLY A O 1
ATOM 833 N N . ARG A 1 108 ? -1.079 -4.379 21.846 1.00 90.88 108 ARG A N 1
ATOM 834 C CA . ARG A 1 108 ? -2.061 -4.213 20.769 1.00 90.88 108 ARG A CA 1
ATOM 835 C C . ARG A 1 108 ? -1.448 -3.542 19.550 1.00 90.88 108 ARG A C 1
ATOM 837 O O . ARG A 1 108 ? -0.728 -2.554 19.679 1.00 90.88 108 ARG A O 1
ATOM 844 N N . MET A 1 109 ? -1.767 -4.050 18.366 1.00 93.56 109 MET A N 1
ATOM 845 C CA . MET A 1 109 ? -1.289 -3.536 17.086 1.00 93.56 109 MET A CA 1
ATOM 846 C C . MET A 1 109 ? -2.459 -3.157 16.182 1.00 93.56 109 MET A C 1
ATOM 848 O O . MET A 1 109 ? -3.388 -3.936 16.004 1.00 93.56 109 MET A O 1
ATOM 852 N N . VAL A 1 110 ? -2.387 -1.982 15.559 1.00 94.06 110 VAL A N 1
ATOM 853 C CA . VAL A 1 110 ? -3.269 -1.629 14.440 1.00 94.06 110 VAL A CA 1
ATOM 854 C C . VAL A 1 110 ? -2.535 -1.956 13.145 1.00 94.06 110 VAL A C 1
ATOM 856 O O . VAL A 1 110 ? -1.469 -1.403 12.873 1.00 94.06 110 VAL A O 1
ATOM 859 N N . HIS A 1 111 ? -3.092 -2.868 12.358 1.00 94.00 111 HIS A N 1
ATOM 860 C CA . HIS A 1 111 ? -2.577 -3.247 11.051 1.00 94.00 111 HIS A CA 1
ATOM 861 C C . HIS A 1 111 ? -3.421 -2.577 9.969 1.00 94.00 111 HIS A C 1
ATOM 863 O O . HIS A 1 111 ? -4.557 -2.972 9.713 1.00 94.00 111 HIS A O 1
ATOM 869 N N . LEU A 1 112 ? -2.858 -1.541 9.346 1.00 93.56 112 LEU A N 1
ATOM 870 C CA . LEU A 1 112 ? -3.473 -0.880 8.202 1.00 93.56 112 LEU A CA 1
ATOM 871 C C . LEU A 1 112 ? -3.221 -1.699 6.940 1.00 93.56 112 LEU A C 1
ATOM 873 O O . LEU A 1 112 ? -2.073 -1.953 6.575 1.00 93.56 112 LEU A O 1
ATOM 877 N N . VAL A 1 113 ? -4.301 -2.086 6.276 1.00 92.38 113 VAL A N 1
ATOM 878 C CA . VAL A 1 113 ? -4.279 -2.942 5.095 1.00 92.38 113 VAL A CA 1
ATOM 879 C C . VAL A 1 113 ? -4.863 -2.176 3.916 1.00 92.38 113 VAL A C 1
ATO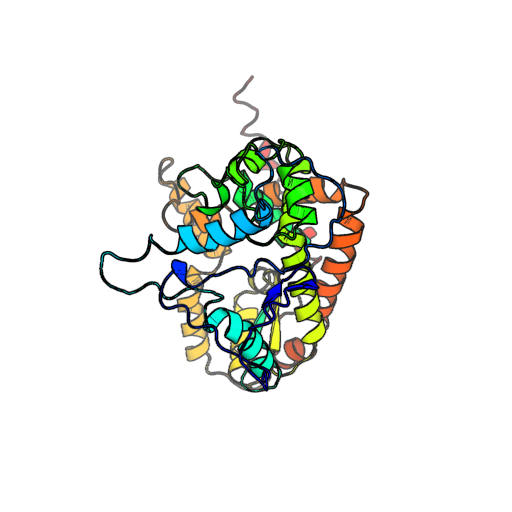M 881 O O . VAL A 1 113 ? -5.780 -1.370 4.056 1.00 92.38 113 VAL A O 1
ATOM 884 N N . ARG A 1 114 ? -4.327 -2.413 2.726 1.00 91.44 114 ARG A N 1
ATOM 885 C CA . ARG A 1 114 ? -4.850 -1.853 1.481 1.00 91.44 114 ARG A CA 1
ATOM 886 C C . ARG A 1 114 ? -5.092 -2.992 0.506 1.00 91.44 114 ARG A C 1
ATOM 888 O O . ARG A 1 114 ? -4.368 -3.985 0.545 1.00 91.44 114 ARG A O 1
ATOM 895 N N . LYS A 1 115 ? -6.072 -2.856 -0.389 1.00 92.94 115 LYS A N 1
ATOM 896 C CA . LYS A 1 115 ? -6.246 -3.847 -1.456 1.00 92.94 115 LYS A CA 1
ATOM 897 C C . LYS A 1 115 ? -4.967 -3.956 -2.302 1.00 92.94 115 LYS A C 1
ATOM 899 O O . LYS A 1 115 ? -4.441 -2.912 -2.707 1.00 92.94 115 LYS A O 1
ATOM 904 N N . PRO A 1 116 ? -4.467 -5.170 -2.586 1.00 94.62 116 PRO A N 1
ATOM 905 C CA . PRO A 1 116 ? -3.345 -5.393 -3.494 1.00 94.62 116 PRO A CA 1
ATOM 906 C C . PRO A 1 116 ? -3.428 -4.623 -4.820 1.00 94.62 116 PRO A C 1
ATOM 908 O O . PRO A 1 116 ? -2.451 -3.980 -5.208 1.00 94.62 116 PRO A O 1
ATOM 911 N N . SER A 1 117 ? -4.580 -4.624 -5.495 1.00 93.56 117 SER A N 1
ATOM 912 C CA . SER A 1 117 ? -4.763 -3.867 -6.744 1.00 93.56 117 SER A CA 1
ATOM 913 C C . SER A 1 117 ? -4.593 -2.359 -6.551 1.00 93.56 117 SER A C 1
ATOM 915 O O . SER A 1 117 ? -3.942 -1.686 -7.353 1.00 93.56 117 SER A O 1
ATOM 917 N N . ASP A 1 118 ? -5.105 -1.815 -5.450 1.00 91.00 118 ASP A N 1
ATOM 918 C CA . ASP A 1 118 ? -4.955 -0.400 -5.133 1.00 91.00 118 ASP A CA 1
ATOM 919 C C . ASP A 1 118 ? -3.525 -0.038 -4.735 1.00 91.00 118 ASP A C 1
ATOM 921 O O . ASP A 1 118 ? -3.078 1.065 -5.060 1.00 91.00 118 ASP A O 1
ATOM 925 N N . MET A 1 119 ? -2.796 -0.938 -4.066 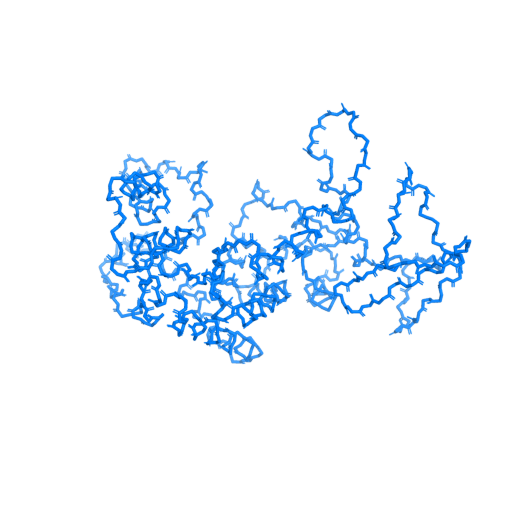1.00 92.06 119 MET A N 1
ATOM 926 C CA . MET A 1 119 ? -1.358 -0.773 -3.834 1.00 92.06 119 MET A CA 1
ATOM 927 C C . MET A 1 119 ? -0.593 -0.703 -5.152 1.00 92.06 119 MET A C 1
ATOM 929 O O . MET A 1 119 ? 0.216 0.205 -5.325 1.00 92.06 119 MET A O 1
ATOM 933 N N . LEU A 1 120 ? -0.887 -1.610 -6.087 1.00 93.56 120 LEU A N 1
ATOM 934 C CA . LEU A 1 120 ? -0.245 -1.661 -7.397 1.00 93.56 120 LEU A CA 1
ATOM 935 C C . LEU A 1 120 ? -0.467 -0.368 -8.191 1.00 93.56 120 LEU A C 1
ATOM 937 O O . LEU A 1 120 ? 0.488 0.263 -8.641 1.00 93.56 120 LEU A O 1
ATOM 941 N N . VAL A 1 121 ? -1.723 0.071 -8.312 1.00 91.56 121 VAL A N 1
ATOM 942 C CA . VAL A 1 121 ? -2.066 1.324 -9.005 1.00 91.56 121 VAL A CA 1
ATOM 943 C C . VAL A 1 121 ? -1.391 2.522 -8.334 1.00 91.56 121 VAL A C 1
ATOM 945 O O . VAL A 1 121 ? -0.913 3.429 -9.014 1.00 91.56 121 VAL A O 1
ATOM 948 N N . SER A 1 122 ? -1.325 2.529 -7.001 1.00 90.38 122 SER A N 1
ATOM 949 C CA . SER A 1 122 ? -0.637 3.581 -6.252 1.00 90.38 122 SER A CA 1
ATOM 950 C C . SER A 1 122 ? 0.860 3.606 -6.527 1.00 90.38 122 SER A C 1
ATOM 952 O O . SER A 1 122 ? 1.386 4.686 -6.771 1.00 90.38 122 SER A O 1
ATOM 954 N N . GLY A 1 123 ? 1.526 2.449 -6.492 1.00 92.88 123 GLY A N 1
ATOM 955 C CA . GLY A 1 123 ? 2.960 2.321 -6.755 1.00 92.88 123 GLY A CA 1
ATOM 956 C C . GLY A 1 123 ? 3.304 2.748 -8.177 1.00 92.88 123 GLY A C 1
ATOM 957 O O . GLY A 1 123 ? 4.195 3.570 -8.375 1.00 92.88 123 GLY A O 1
ATOM 958 N N . TYR A 1 124 ? 2.509 2.311 -9.159 1.00 94.19 124 TYR A N 1
ATOM 959 C CA . TYR A 1 124 ? 2.701 2.692 -10.555 1.00 94.19 124 TYR A CA 1
ATOM 960 C C . TYR A 1 124 ? 2.639 4.209 -10.709 1.00 94.19 124 TYR A C 1
ATOM 962 O O . TYR A 1 124 ? 3.533 4.814 -11.294 1.00 94.19 124 TYR A O 1
ATOM 970 N N . ARG A 1 125 ? 1.605 4.848 -10.155 1.00 90.56 125 ARG A N 1
ATOM 971 C CA . ARG A 1 125 ? 1.470 6.307 -10.224 1.00 90.56 125 ARG A CA 1
ATOM 972 C C . ARG A 1 125 ? 2.585 7.024 -9.476 1.00 90.56 125 ARG A C 1
ATOM 974 O O . ARG A 1 125 ? 3.067 8.036 -9.967 1.00 90.56 125 ARG A O 1
ATOM 981 N N . TYR A 1 126 ? 2.983 6.500 -8.320 1.00 90.00 126 TYR A N 1
ATOM 982 C CA . TYR A 1 126 ? 4.075 7.046 -7.527 1.00 90.00 126 TYR A CA 1
ATOM 983 C C . TYR A 1 126 ? 5.384 7.083 -8.321 1.00 90.00 126 TYR A C 1
ATOM 985 O O . TYR A 1 126 ? 6.003 8.135 -8.411 1.00 90.00 126 TYR A O 1
ATOM 993 N N . HIS A 1 127 ? 5.748 5.989 -8.987 1.00 92.44 127 HIS A N 1
ATOM 994 C CA . HIS A 1 127 ? 7.011 5.905 -9.724 1.00 92.44 127 HIS A CA 1
ATOM 995 C C . HIS A 1 127 ? 6.948 6.462 -11.161 1.00 92.44 127 HIS A C 1
ATOM 997 O O . HIS A 1 127 ? 7.970 6.866 -11.707 1.00 92.44 127 HIS A O 1
ATOM 1003 N N . SER A 1 128 ? 5.771 6.521 -11.796 1.00 91.19 128 SER A N 1
ATOM 1004 C CA . SER A 1 128 ? 5.632 7.031 -13.178 1.00 91.19 128 SER A CA 1
ATOM 1005 C C . SER A 1 128 ? 5.394 8.539 -13.276 1.00 91.19 128 SER A C 1
ATOM 1007 O O . SER A 1 128 ? 5.769 9.142 -14.279 1.00 91.19 128 SER A O 1
ATOM 1009 N N . GLN A 1 129 ? 4.766 9.160 -12.270 1.00 84.25 129 GLN A N 1
ATOM 1010 C CA . GLN A 1 129 ? 4.331 10.566 -12.335 1.00 84.25 129 GLN A CA 1
ATOM 1011 C C . GLN A 1 129 ? 5.296 11.534 -11.641 1.00 84.25 129 GLN A C 1
ATOM 1013 O O . GLN A 1 129 ? 5.024 12.732 -11.598 1.00 84.25 129 GLN A O 1
ATOM 1018 N N . ARG A 1 130 ? 6.411 11.041 -11.091 1.00 76.75 130 ARG A N 1
ATOM 1019 C CA . ARG A 1 130 ? 7.362 11.878 -10.363 1.00 76.75 130 ARG A CA 1
ATOM 1020 C C . ARG A 1 130 ? 8.280 12.671 -11.276 1.00 76.75 130 ARG A C 1
ATOM 1022 O O . ARG A 1 130 ? 8.857 12.153 -12.235 1.00 76.75 130 ARG A O 1
ATOM 1029 N N . SER A 1 131 ? 8.437 13.937 -10.915 1.00 70.88 131 SER A N 1
ATOM 1030 C CA . SER A 1 131 ? 9.503 14.800 -11.393 1.00 70.88 131 SER A CA 1
ATOM 1031 C C . SER A 1 131 ? 10.852 14.343 -10.825 1.00 70.88 131 SER A C 1
ATOM 1033 O O . SER A 1 131 ? 10.927 13.735 -9.757 1.00 70.88 131 SER A O 1
ATOM 1035 N N . TRP A 1 132 ? 11.927 14.628 -11.559 1.00 68.81 132 TRP A N 1
ATOM 1036 C CA . TRP A 1 132 ? 13.298 14.209 -11.238 1.00 68.81 132 TRP A CA 1
ATOM 1037 C C . TRP A 1 132 ? 13.825 14.724 -9.889 1.00 68.81 132 TRP A C 1
ATOM 1039 O O . TRP A 1 132 ? 14.802 14.201 -9.375 1.00 68.81 132 TRP A O 1
ATOM 1049 N N . ASP A 1 133 ? 13.203 15.753 -9.319 1.00 70.81 133 ASP A N 1
ATOM 1050 C CA . ASP A 1 133 ? 13.529 16.331 -8.011 1.00 70.81 133 ASP A CA 1
ATOM 1051 C C . ASP A 1 133 ? 12.866 15.596 -6.836 1.00 70.81 133 ASP A C 1
ATOM 1053 O O . ASP A 1 133 ? 13.241 15.816 -5.686 1.00 70.81 133 ASP A O 1
ATOM 1057 N N . THR A 1 134 ? 11.912 14.702 -7.107 1.00 74.00 134 THR A N 1
ATOM 1058 C CA . THR A 1 134 ? 11.219 13.926 -6.074 1.00 74.00 134 THR A CA 1
ATOM 1059 C C . THR A 1 134 ? 11.509 12.431 -6.148 1.00 74.00 134 THR A C 1
ATOM 1061 O O . THR A 1 134 ? 11.003 11.696 -5.307 1.00 74.00 134 THR A O 1
ATOM 1064 N N . THR A 1 135 ? 12.315 11.950 -7.099 1.00 81.56 135 THR A N 1
ATOM 1065 C CA . THR A 1 135 ? 12.640 10.520 -7.213 1.00 81.56 135 THR A CA 1
ATOM 1066 C C . THR A 1 135 ? 13.348 10.006 -5.963 1.00 81.56 135 THR A C 1
ATOM 1068 O O . THR A 1 135 ? 14.206 10.670 -5.373 1.00 81.56 135 THR A O 1
ATOM 1071 N N . GLU A 1 136 ? 12.986 8.799 -5.526 1.00 85.88 136 GLU A N 1
ATOM 1072 C CA . GLU A 1 136 ? 13.763 8.141 -4.483 1.00 85.88 136 GLU A CA 1
ATOM 1073 C C . GLU A 1 136 ? 15.139 7.781 -5.059 1.00 85.88 136 GLU A C 1
ATOM 1075 O O . GLU A 1 136 ? 15.239 7.311 -6.188 1.00 85.88 136 GLU A O 1
ATOM 1080 N N . VAL A 1 137 ? 16.215 7.969 -4.288 1.00 88.31 137 VAL A N 1
ATOM 1081 C CA . VAL A 1 137 ? 17.603 7.826 -4.782 1.00 88.31 137 VAL A CA 1
ATOM 1082 C C . VAL A 1 137 ? 17.851 6.487 -5.491 1.00 88.31 137 VAL A C 1
ATOM 1084 O O . VAL A 1 137 ? 18.593 6.424 -6.469 1.00 88.31 137 VAL A O 1
ATOM 1087 N N . TRP A 1 138 ? 17.216 5.412 -5.018 1.00 90.94 138 TRP A N 1
ATOM 1088 C CA . TRP A 1 138 ? 17.371 4.080 -5.600 1.00 90.94 138 TRP A CA 1
ATOM 1089 C C . TRP A 1 138 ? 16.760 3.951 -7.001 1.00 90.94 138 TRP A C 1
ATOM 1091 O O . TRP A 1 138 ? 17.195 3.091 -7.768 1.00 90.94 138 TRP A O 1
ATOM 1101 N N . GLU A 1 139 ? 15.786 4.794 -7.353 1.00 93.38 139 GLU A N 1
ATOM 1102 C CA . GLU A 1 139 ? 15.134 4.784 -8.664 1.00 93.38 139 GLU A CA 1
ATOM 1103 C C . GLU A 1 139 ? 16.081 5.221 -9.781 1.00 93.38 139 GLU A C 1
ATOM 1105 O O . GLU A 1 139 ? 15.835 4.890 -10.941 1.00 93.38 139 GLU A O 1
ATOM 1110 N N . ASP A 1 140 ? 17.167 5.921 -9.445 1.00 92.44 140 ASP A N 1
ATOM 1111 C CA . ASP A 1 140 ? 18.136 6.478 -10.392 1.00 92.44 140 ASP A CA 1
ATOM 1112 C C . ASP A 1 140 ? 19.414 5.631 -10.527 1.00 92.44 140 ASP A C 1
ATOM 1114 O O . ASP A 1 140 ? 20.300 5.945 -11.326 1.00 92.44 140 ASP A O 1
ATOM 1118 N N . PHE A 1 141 ? 19.511 4.504 -9.815 1.00 91.69 141 PHE A N 1
ATOM 1119 C CA . PHE A 1 141 ? 20.626 3.569 -9.977 1.00 91.69 141 PHE A CA 1
ATOM 1120 C C . PHE A 1 141 ? 20.566 2.876 -11.344 1.00 91.69 141 PHE A C 1
ATOM 1122 O O . PHE A 1 141 ? 19.535 2.314 -11.713 1.00 91.69 141 PHE A O 1
ATOM 1129 N N . LYS A 1 142 ? 21.681 2.902 -12.090 1.00 90.25 142 LYS A N 1
ATOM 1130 C CA . LYS A 1 142 ? 21.803 2.314 -13.443 1.00 90.25 142 LYS A CA 1
ATOM 1131 C C . LYS A 1 142 ? 22.814 1.187 -13.556 1.00 90.25 142 LYS A C 1
ATOM 1133 O O . LYS A 1 142 ? 22.668 0.321 -14.404 1.00 90.25 142 LYS A O 1
ATOM 1138 N N . ASP A 1 143 ? 23.847 1.210 -12.729 1.00 87.69 143 ASP A N 1
ATOM 1139 C CA . ASP A 1 143 ? 24.919 0.228 -12.778 1.00 87.69 143 ASP A CA 1
ATOM 1140 C C . ASP A 1 143 ? 25.146 -0.313 -11.373 1.00 87.69 143 ASP A C 1
ATOM 1142 O O . ASP A 1 143 ? 25.698 0.387 -10.527 1.00 87.69 143 ASP A O 1
ATOM 1146 N N . PRO A 1 144 ? 24.702 -1.534 -11.087 1.00 90.06 144 PRO A N 1
ATOM 1147 C CA . PRO A 1 144 ? 23.516 -2.166 -11.678 1.00 90.06 144 PRO A CA 1
ATOM 1148 C C . PRO A 1 144 ? 22.212 -1.437 -11.275 1.00 90.06 144 PRO A C 1
ATOM 1150 O O . PRO A 1 144 ? 22.179 -0.749 -10.248 1.00 90.06 144 PRO A O 1
ATOM 1153 N N . PRO A 1 145 ? 21.117 -1.595 -12.039 1.00 93.69 145 PRO A N 1
ATOM 1154 C CA . PRO A 1 145 ? 19.849 -0.971 -11.692 1.00 93.69 145 PRO A CA 1
ATOM 1155 C C . PRO A 1 145 ? 19.190 -1.625 -10.471 1.00 93.69 145 PRO A C 1
ATOM 1157 O O . PRO A 1 145 ? 19.395 -2.812 -10.201 1.00 93.69 145 PRO A O 1
ATOM 1160 N N . SER A 1 146 ? 18.383 -0.858 -9.731 1.00 93.31 146 SER A N 1
ATOM 1161 C CA . SER A 1 146 ? 17.723 -1.314 -8.500 1.00 93.31 146 SER A CA 1
ATOM 1162 C C . SER A 1 146 ? 16.205 -1.190 -8.576 1.00 93.31 146 SER A C 1
ATOM 1164 O O . SER A 1 146 ? 15.668 -0.207 -9.067 1.00 93.31 146 SER A O 1
ATOM 1166 N N . CYS A 1 147 ? 15.517 -2.200 -8.051 1.00 93.44 147 CYS A N 1
ATOM 1167 C CA . CYS A 1 147 ? 14.064 -2.237 -7.849 1.00 93.44 147 CYS A CA 1
ATOM 1168 C C . CYS A 1 147 ? 13.696 -2.212 -6.350 1.00 93.44 147 CYS A C 1
ATOM 1170 O O . CYS A 1 147 ? 12.556 -2.516 -5.994 1.00 93.44 147 CYS A O 1
ATOM 1172 N N . LEU A 1 148 ? 14.680 -1.936 -5.479 1.00 88.25 148 LEU A N 1
ATOM 1173 C CA . LEU A 1 148 ? 14.633 -1.946 -4.010 1.00 88.25 148 LEU A CA 1
ATOM 1174 C C . LEU A 1 148 ? 14.250 -3.290 -3.351 1.00 88.25 148 LEU A C 1
ATOM 1176 O O . LEU A 1 148 ? 15.045 -3.861 -2.605 1.00 88.25 148 LEU A O 1
ATOM 1180 N N . SER A 1 149 ? 13.042 -3.796 -3.605 1.00 83.94 149 SER A N 1
ATOM 1181 C CA . SER A 1 149 ? 12.427 -4.924 -2.882 1.00 83.94 149 SER A CA 1
ATOM 1182 C C . SER A 1 149 ? 11.998 -6.094 -3.774 1.00 83.94 149 SER A C 1
ATOM 1184 O O . SER A 1 149 ? 11.332 -7.011 -3.283 1.00 83.94 149 SER A O 1
ATOM 1186 N N . CYS A 1 150 ? 12.388 -6.109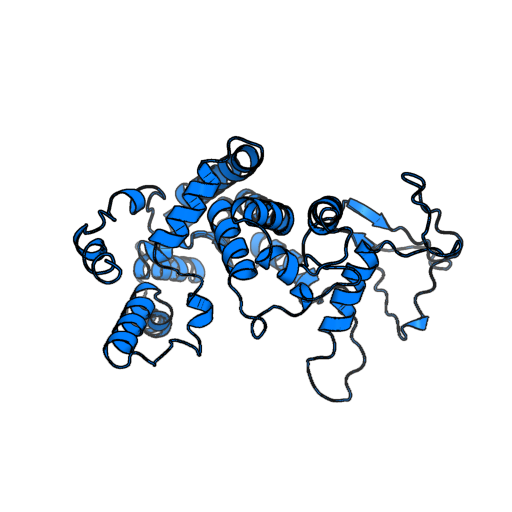 -5.051 1.00 89.44 150 CYS A N 1
ATOM 1187 C CA . CYS A 1 150 ? 12.056 -7.214 -5.948 1.00 89.44 150 CYS A CA 1
ATOM 1188 C C . CYS A 1 150 ? 13.025 -8.402 -5.800 1.00 89.44 150 CYS A C 1
ATOM 1190 O O . CYS A 1 150 ? 14.173 -8.255 -5.374 1.00 89.44 150 CYS A O 1
ATOM 1192 N N . ASP A 1 151 ? 12.554 -9.610 -6.114 1.00 86.44 151 ASP A N 1
ATOM 1193 C CA . ASP A 1 151 ? 13.428 -10.783 -6.203 1.00 86.44 151 ASP A CA 1
ATOM 1194 C C . ASP A 1 151 ? 14.230 -10.811 -7.508 1.00 86.44 151 ASP A C 1
ATOM 1196 O O . ASP A 1 151 ? 13.997 -10.029 -8.425 1.00 86.44 151 ASP A O 1
ATOM 1200 N N . HIS A 1 152 ? 15.182 -11.741 -7.598 1.00 86.81 152 HIS A N 1
ATOM 1201 C CA . HIS A 1 152 ? 16.059 -11.872 -8.758 1.00 86.81 152 HIS A CA 1
ATOM 1202 C C . HIS A 1 152 ? 15.295 -12.108 -10.070 1.00 86.81 152 HIS A C 1
ATOM 1204 O O . HIS A 1 152 ? 15.651 -11.535 -11.096 1.00 86.81 152 HIS A O 1
ATOM 1210 N N . GLN A 1 153 ? 14.231 -12.916 -10.052 1.00 90.31 153 GLN A N 1
ATOM 1211 C CA . GLN A 1 153 ? 13.456 -13.196 -11.259 1.00 90.31 153 GLN A CA 1
ATOM 1212 C C . GLN A 1 153 ? 12.709 -11.939 -11.720 1.00 90.31 153 GLN A C 1
ATOM 1214 O O . GLN A 1 153 ? 12.732 -11.616 -12.906 1.00 90.31 153 GLN A O 1
ATOM 1219 N N . ALA A 1 154 ? 12.099 -11.204 -10.788 1.00 92.56 154 ALA A N 1
ATOM 1220 C CA . ALA A 1 154 ? 11.492 -9.909 -11.065 1.00 92.56 154 ALA A CA 1
ATOM 1221 C C . ALA A 1 154 ? 12.534 -8.903 -11.581 1.00 92.56 154 ALA A C 1
ATOM 1223 O O . ALA A 1 154 ? 12.294 -8.248 -12.587 1.00 92.56 154 ALA A O 1
ATOM 1224 N N . TRP A 1 155 ? 13.719 -8.833 -10.969 1.00 94.44 155 TRP A N 1
ATOM 1225 C CA . TRP A 1 155 ? 14.812 -7.957 -11.403 1.00 94.44 155 TRP A CA 1
ATOM 1226 C C . TRP A 1 155 ? 15.237 -8.239 -12.852 1.00 94.44 155 TRP A C 1
ATOM 1228 O O . TRP A 1 155 ? 15.329 -7.312 -13.658 1.00 94.44 155 TRP A O 1
ATOM 1238 N N . LEU A 1 156 ? 15.413 -9.517 -13.212 1.00 93.44 156 LEU A N 1
ATOM 1239 C CA . LEU A 1 156 ? 15.713 -9.934 -14.585 1.00 93.44 156 LEU A CA 1
ATOM 1240 C C . LEU A 1 156 ? 14.589 -9.549 -15.555 1.00 93.44 156 LEU A C 1
ATOM 1242 O O . LEU A 1 156 ? 14.866 -9.041 -16.638 1.00 93.44 156 LEU A O 1
ATOM 1246 N N . GLN A 1 157 ? 13.326 -9.758 -15.175 1.00 94.19 157 GLN A N 1
ATOM 1247 C CA . GLN A 1 157 ? 12.176 -9.428 -16.024 1.00 94.19 157 GLN A CA 1
ATOM 1248 C C . GLN A 1 157 ? 11.963 -7.920 -16.195 1.00 94.19 157 GLN A C 1
ATOM 1250 O O . GLN A 1 157 ? 11.523 -7.491 -17.261 1.00 94.19 157 GLN A O 1
ATOM 1255 N N . ILE A 1 158 ? 12.272 -7.121 -15.172 1.00 95.50 158 ILE A N 1
ATOM 1256 C CA . ILE A 1 158 ? 12.156 -5.661 -15.201 1.00 95.50 158 ILE A CA 1
ATOM 1257 C C . ILE A 1 158 ? 13.281 -5.076 -16.063 1.00 95.50 158 ILE A C 1
ATOM 1259 O O . ILE A 1 158 ? 13.020 -4.411 -17.065 1.00 95.50 158 ILE A O 1
ATOM 1263 N N . PHE A 1 159 ? 14.541 -5.353 -15.719 1.00 95.94 159 PHE A N 1
ATOM 1264 C CA . PHE A 1 159 ? 15.687 -4.671 -16.329 1.00 95.94 159 PHE A CA 1
ATOM 1265 C C . PHE A 1 159 ? 16.245 -5.371 -17.573 1.00 95.94 159 PHE A C 1
ATOM 1267 O O . PHE A 1 159 ? 16.862 -4.717 -18.420 1.00 95.94 159 PHE A O 1
ATOM 1274 N N . GLY A 1 160 ? 15.979 -6.669 -17.754 1.00 92.50 160 GLY A N 1
ATOM 1275 C CA . GLY A 1 160 ? 16.395 -7.423 -18.940 1.00 92.50 160 GLY A CA 1
ATOM 1276 C C . GLY A 1 160 ? 15.822 -6.854 -20.242 1.00 92.50 160 GLY A C 1
ATOM 1277 O O . GLY A 1 160 ? 16.508 -6.849 -21.263 1.00 92.50 160 GLY A O 1
ATOM 1278 N N . ARG A 1 161 ? 14.627 -6.247 -20.188 1.00 90.19 161 ARG A N 1
ATOM 1279 C CA . ARG A 1 161 ? 13.967 -5.560 -21.320 1.00 90.19 161 ARG A CA 1
ATOM 1280 C C . ARG A 1 161 ? 14.823 -4.454 -21.933 1.00 90.19 161 ARG A C 1
ATOM 1282 O O . ARG A 1 161 ? 14.757 -4.195 -23.131 1.00 90.19 161 ARG A O 1
ATOM 1289 N N . ARG A 1 162 ? 15.641 -3.798 -21.107 1.00 93.25 162 ARG A N 1
ATOM 1290 C CA . ARG A 1 162 ? 16.534 -2.699 -21.496 1.00 93.25 162 ARG A CA 1
ATOM 1291 C C . ARG A 1 162 ? 18.006 -3.084 -21.367 1.00 93.25 162 ARG A C 1
ATOM 1293 O O . ARG A 1 162 ? 18.855 -2.205 -21.254 1.00 93.25 162 ARG A O 1
ATOM 1300 N N . LYS A 1 163 ? 18.317 -4.389 -21.369 1.00 94.62 163 LYS A N 1
ATOM 1301 C CA . LYS A 1 163 ? 19.680 -4.924 -21.206 1.00 94.62 163 LYS A CA 1
ATOM 1302 C C . LYS A 1 163 ? 20.410 -4.337 -19.986 1.00 94.62 163 LYS A C 1
ATOM 1304 O O . LYS A 1 163 ? 21.621 -4.161 -20.031 1.00 94.62 163 LYS A O 1
ATOM 1309 N N . PHE A 1 164 ? 19.671 -4.027 -18.917 1.00 94.00 164 PHE A N 1
ATOM 1310 C CA . PHE A 1 164 ? 20.196 -3.434 -17.681 1.00 94.00 164 PHE A CA 1
ATOM 1311 C C . PHE A 1 164 ? 20.825 -2.036 -17.845 1.00 94.00 164 PHE A C 1
ATOM 1313 O O . PHE A 1 164 ? 21.630 -1.637 -17.014 1.00 94.00 164 PHE A O 1
ATOM 1320 N N . LEU A 1 165 ? 20.467 -1.285 -18.897 1.00 94.31 165 LEU A N 1
ATOM 1321 C CA . LEU A 1 165 ? 21.077 0.018 -19.213 1.00 94.31 165 LEU A CA 1
ATOM 1322 C C . LEU A 1 165 ? 20.315 1.239 -18.674 1.00 94.31 165 LEU A C 1
ATOM 1324 O O . LEU A 1 165 ? 20.794 2.363 -18.821 1.00 94.31 165 LEU A O 1
ATOM 1328 N N . CYS A 1 166 ? 19.132 1.053 -18.090 1.00 95.06 166 CYS A N 1
ATOM 1329 C CA . CYS A 1 166 ? 18.310 2.147 -17.572 1.00 95.06 166 CYS A CA 1
ATOM 1330 C C . CYS A 1 166 ? 18.010 1.965 -16.087 1.00 95.06 166 CYS A C 1
ATOM 1332 O O . CYS A 1 166 ? 17.953 0.838 -15.589 1.00 95.06 166 CYS A O 1
ATOM 1334 N N . SER A 1 167 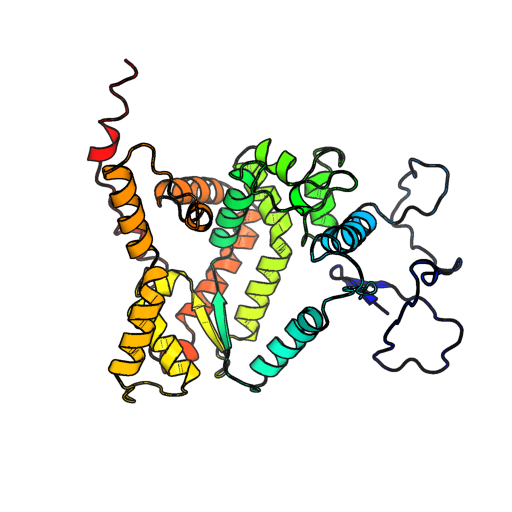? 17.771 3.081 -15.401 1.00 95.62 167 SER A N 1
ATOM 1335 C CA . SER A 1 167 ? 17.304 3.054 -14.017 1.00 95.62 167 SER A CA 1
ATOM 1336 C C . SER A 1 167 ? 15.822 2.668 -13.928 1.00 95.62 167 SER A C 1
ATOM 1338 O O . SER A 1 167 ? 15.125 2.609 -14.947 1.00 95.62 167 SER A O 1
ATOM 1340 N N . TYR A 1 168 ? 15.314 2.399 -12.720 1.00 96.31 168 TYR A N 1
ATOM 1341 C CA . TYR A 1 168 ? 13.888 2.109 -12.525 1.00 96.31 168 TYR A CA 1
ATOM 1342 C C . TYR A 1 168 ? 13.013 3.318 -12.869 1.00 96.31 168 TYR A C 1
ATOM 1344 O O . TYR A 1 168 ? 12.040 3.179 -13.605 1.00 96.31 168 TYR A O 1
ATOM 1352 N N . GLY A 1 169 ? 13.396 4.515 -12.417 1.00 95.06 169 GLY A N 1
ATOM 1353 C CA . GLY A 1 169 ? 12.672 5.748 -12.723 1.00 95.06 169 GLY A CA 1
ATOM 1354 C C . GLY A 1 169 ? 12.652 6.046 -14.225 1.00 95.06 169 GLY A C 1
ATOM 1355 O O . GLY A 1 169 ? 11.608 6.384 -14.784 1.00 95.06 169 GLY A O 1
ATOM 1356 N N . GLU A 1 170 ? 13.782 5.861 -14.916 1.00 94.81 170 GLU A N 1
ATOM 1357 C CA . GLU A 1 170 ? 13.835 5.995 -16.376 1.00 94.81 170 GLU A CA 1
ATOM 1358 C C . GLU A 1 170 ? 12.960 4.970 -17.082 1.00 94.81 170 GLU A C 1
ATOM 1360 O O . GLU A 1 170 ? 12.292 5.310 -18.057 1.00 94.81 170 GLU A O 1
ATOM 1365 N N . LEU A 1 171 ? 12.955 3.725 -16.606 1.00 95.56 171 LEU A N 1
ATOM 1366 C CA . LEU A 1 171 ? 12.101 2.686 -17.156 1.00 95.56 171 LEU A CA 1
ATOM 1367 C C . LEU A 1 171 ? 10.627 3.086 -17.019 1.00 95.56 171 LEU A C 1
ATOM 1369 O O . LEU A 1 171 ? 9.927 3.136 -18.025 1.00 95.56 171 LEU A O 1
ATOM 1373 N N . MET A 1 172 ? 10.180 3.454 -15.816 1.00 95.69 172 MET A N 1
ATOM 1374 C CA . MET A 1 172 ? 8.778 3.776 -15.524 1.00 95.69 172 MET A CA 1
ATOM 1375 C C . MET A 1 172 ? 8.246 4.991 -16.292 1.00 95.69 172 MET A C 1
ATOM 1377 O O . MET A 1 172 ? 7.066 5.019 -16.639 1.00 95.69 172 MET A O 1
ATOM 1381 N N . ARG A 1 173 ? 9.100 5.975 -16.601 1.00 93.19 173 ARG A N 1
ATOM 1382 C CA . ARG A 1 173 ? 8.728 7.152 -17.408 1.00 93.19 173 ARG A CA 1
ATOM 1383 C C . ARG A 1 173 ? 8.610 6.863 -18.907 1.00 93.19 173 ARG A C 1
ATOM 1385 O O . ARG A 1 173 ? 7.927 7.598 -19.612 1.00 93.19 173 ARG A O 1
ATOM 1392 N N . ASN A 1 174 ? 9.283 5.822 -19.396 1.00 94.50 174 ASN A N 1
ATOM 1393 C CA . ASN A 1 174 ? 9.424 5.538 -20.829 1.00 94.50 174 ASN A CA 1
ATOM 1394 C C . ASN A 1 174 ? 8.619 4.318 -21.304 1.00 94.50 174 ASN A C 1
ATOM 1396 O O . ASN A 1 174 ? 8.821 3.850 -22.428 1.00 94.50 174 ASN A O 1
ATOM 1400 N N . VAL A 1 175 ? 7.745 3.776 -20.457 1.00 94.62 175 VAL A N 1
ATOM 1401 C CA . VAL A 1 175 ? 6.884 2.629 -20.769 1.00 94.62 175 VAL A CA 1
ATOM 1402 C C . VAL A 1 175 ? 5.417 3.046 -20.817 1.00 94.62 175 VAL A C 1
ATOM 1404 O O . VAL A 1 175 ? 5.013 4.055 -20.238 1.00 94.62 175 VAL A O 1
ATOM 1407 N N . SER A 1 176 ? 4.601 2.263 -21.522 1.00 94.38 176 SER A N 1
ATOM 1408 C CA . SER A 1 176 ? 3.145 2.456 -21.520 1.00 94.38 176 SER A CA 1
ATOM 1409 C C . SER A 1 176 ? 2.553 2.228 -20.121 1.00 94.38 176 SER A C 1
ATOM 1411 O O . SER A 1 176 ? 3.177 1.591 -19.274 1.00 94.38 176 SER A O 1
ATOM 1413 N N . VAL A 1 177 ? 1.321 2.695 -19.881 1.00 91.38 177 VAL A N 1
ATOM 1414 C CA . VAL A 1 177 ? 0.596 2.426 -18.621 1.00 91.38 177 VAL A CA 1
ATOM 1415 C C . VAL A 1 177 ? 0.531 0.927 -18.328 1.00 91.38 177 VAL A C 1
ATOM 1417 O O . VAL A 1 177 ? 0.822 0.501 -17.213 1.00 91.38 177 VAL A O 1
ATOM 1420 N N . ASP A 1 178 ? 0.198 0.127 -19.340 1.00 90.94 178 ASP A N 1
ATOM 1421 C CA . ASP A 1 178 ? 0.042 -1.319 -19.189 1.00 90.94 178 ASP A CA 1
ATOM 1422 C C . ASP A 1 178 ? 1.367 -2.000 -18.833 1.00 90.94 178 ASP A C 1
ATOM 1424 O O . ASP A 1 178 ? 1.411 -2.869 -17.963 1.00 90.94 178 ASP A O 1
ATOM 1428 N N . GLU A 1 179 ? 2.456 -1.592 -19.484 1.00 93.44 179 GLU A N 1
ATOM 1429 C CA . GLU A 1 179 ? 3.788 -2.118 -19.196 1.00 93.44 179 GLU A CA 1
ATOM 1430 C C . GLU A 1 179 ? 4.302 -1.655 -17.824 1.00 93.44 179 GLU A C 1
ATOM 1432 O O . GLU A 1 179 ? 4.869 -2.453 -17.078 1.00 93.44 179 GLU A O 1
ATOM 1437 N N . GLY A 1 180 ? 4.056 -0.400 -17.448 1.00 94.38 180 GLY A N 1
ATOM 1438 C CA . GLY A 1 180 ? 4.426 0.122 -16.136 1.00 94.38 180 GLY A CA 1
ATOM 1439 C C . GLY A 1 180 ? 3.683 -0.565 -14.989 1.00 94.38 180 GLY A C 1
ATOM 1440 O O . GLY A 1 180 ? 4.285 -0.838 -13.954 1.00 94.38 180 GLY A O 1
ATOM 1441 N N . LEU A 1 181 ? 2.404 -0.912 -15.167 1.00 93.69 181 LEU A N 1
ATOM 1442 C CA . LEU A 1 181 ? 1.657 -1.711 -14.187 1.00 93.69 181 LEU A CA 1
ATOM 1443 C C . LEU A 1 181 ? 2.229 -3.126 -14.039 1.00 93.69 181 LEU A C 1
ATOM 1445 O O . LEU A 1 181 ? 2.255 -3.668 -12.938 1.00 93.69 181 LEU A O 1
ATOM 1449 N N . GLU A 1 182 ? 2.704 -3.734 -15.123 1.00 93.56 182 GLU A N 1
ATOM 1450 C CA . GLU A 1 182 ? 3.339 -5.053 -15.073 1.00 93.56 182 GLU A CA 1
ATOM 1451 C C . GLU A 1 182 ? 4.690 -5.009 -14.347 1.00 93.56 182 GLU A C 1
ATOM 1453 O O . GLU A 1 182 ? 4.961 -5.844 -13.482 1.00 93.56 182 GLU A O 1
ATOM 1458 N N . ILE A 1 183 ? 5.510 -3.998 -14.645 1.00 95.50 183 ILE A N 1
ATOM 1459 C CA . ILE A 1 183 ? 6.776 -3.743 -13.948 1.00 95.50 183 ILE A CA 1
ATOM 1460 C C . ILE A 1 183 ? 6.526 -3.516 -12.456 1.00 95.50 183 ILE A C 1
ATOM 1462 O O . ILE A 1 183 ? 7.199 -4.121 -11.618 1.00 95.50 183 ILE A O 1
ATOM 1466 N N . GLU A 1 184 ? 5.524 -2.707 -12.113 1.00 95.50 184 GLU A N 1
ATOM 1467 C CA . GLU A 1 184 ? 5.186 -2.443 -10.719 1.00 95.50 184 GLU A CA 1
ATOM 1468 C C . GLU A 1 184 ? 4.651 -3.695 -10.013 1.00 95.50 184 GLU A C 1
ATOM 1470 O O . GLU A 1 184 ? 4.956 -3.907 -8.838 1.00 95.50 184 GLU A O 1
ATOM 1475 N N . LEU A 1 185 ? 3.912 -4.570 -10.708 1.00 94.19 185 LEU A N 1
ATOM 1476 C CA . LEU A 1 185 ? 3.482 -5.841 -10.129 1.00 94.19 185 LEU A CA 1
ATOM 1477 C C . LEU A 1 185 ? 4.697 -6.703 -9.794 1.00 94.19 185 LEU A C 1
ATOM 1479 O O . LEU A 1 185 ? 4.777 -7.236 -8.689 1.00 94.19 185 LEU A O 1
ATOM 1483 N N . LEU A 1 186 ? 5.650 -6.827 -10.719 1.00 94.12 186 LEU A N 1
ATOM 1484 C CA . LEU A 1 186 ? 6.882 -7.579 -10.489 1.00 94.12 186 LEU A CA 1
ATOM 1485 C C . LEU A 1 186 ? 7.678 -7.001 -9.314 1.00 94.12 186 LEU A C 1
ATOM 1487 O O . LEU A 1 186 ? 8.153 -7.760 -8.466 1.00 94.12 186 LEU A O 1
ATOM 1491 N N . ARG A 1 187 ? 7.772 -5.667 -9.221 1.00 94.81 187 ARG A N 1
ATOM 1492 C CA . ARG A 1 187 ? 8.429 -4.970 -8.107 1.00 94.81 187 ARG A CA 1
ATOM 1493 C C . ARG A 1 187 ? 7.739 -5.257 -6.772 1.00 94.81 187 ARG A C 1
ATOM 1495 O O . ARG A 1 187 ? 8.400 -5.612 -5.798 1.00 94.81 187 ARG A O 1
ATOM 1502 N N . SER A 1 188 ? 6.414 -5.130 -6.742 1.00 93.88 188 SER A N 1
ATOM 1503 C CA . SER A 1 188 ? 5.595 -5.175 -5.527 1.00 93.88 188 SER A CA 1
ATOM 1504 C C . SER A 1 188 ? 5.118 -6.581 -5.142 1.00 93.88 188 SER A C 1
ATOM 1506 O O . SER A 1 188 ? 4.557 -6.756 -4.058 1.00 93.88 188 SER A O 1
ATOM 1508 N N . ARG A 1 189 ? 5.367 -7.607 -5.970 1.00 90.94 189 ARG A N 1
ATOM 1509 C CA . ARG A 1 189 ? 4.914 -8.996 -5.765 1.00 90.94 189 ARG A CA 1
ATOM 1510 C C . ARG A 1 189 ? 5.205 -9.507 -4.359 1.00 90.94 189 ARG A C 1
ATOM 1512 O O . ARG A 1 189 ? 4.305 -10.005 -3.685 1.00 90.94 189 ARG A O 1
ATOM 1519 N N . TRP A 1 190 ? 6.445 -9.356 -3.893 1.00 89.00 190 TRP A N 1
ATOM 1520 C CA . TRP A 1 190 ? 6.817 -9.845 -2.566 1.00 89.00 190 TRP A CA 1
ATOM 1521 C C . TRP A 1 190 ? 6.148 -9.086 -1.430 1.00 89.00 190 TRP A C 1
ATOM 1523 O O . TRP A 1 190 ? 5.852 -9.680 -0.394 1.00 89.00 190 TRP A O 1
ATOM 1533 N N . ASP A 1 191 ? 5.920 -7.790 -1.597 1.00 90.06 191 ASP A N 1
ATOM 1534 C CA . ASP A 1 191 ? 5.279 -6.978 -0.569 1.00 90.06 191 ASP A CA 1
ATOM 1535 C C . ASP A 1 191 ? 3.781 -7.282 -0.492 1.00 90.06 191 ASP A C 1
ATOM 1537 O O . ASP A 1 191 ? 3.259 -7.455 0.609 1.00 90.06 191 ASP A O 1
ATOM 1541 N N . ILE A 1 192 ? 3.126 -7.507 -1.636 1.00 91.69 192 ILE A N 1
ATOM 1542 C CA . ILE A 1 192 ? 1.747 -8.008 -1.695 1.00 91.69 192 ILE A CA 1
ATOM 1543 C C . ILE A 1 192 ? 1.647 -9.381 -1.022 1.00 91.69 192 ILE A C 1
ATOM 1545 O O . ILE A 1 192 ? 0.795 -9.584 -0.161 1.00 91.69 192 ILE A O 1
ATOM 1549 N N . MET A 1 193 ? 2.542 -10.319 -1.346 1.00 90.25 193 MET A N 1
ATOM 1550 C CA . MET A 1 193 ? 2.527 -11.652 -0.733 1.00 90.25 193 MET A CA 1
ATOM 1551 C C . MET A 1 193 ? 2.736 -11.601 0.786 1.00 90.25 193 MET A C 1
ATOM 1553 O O . MET A 1 193 ? 2.068 -12.331 1.518 1.00 90.25 193 MET A O 1
ATOM 1557 N N . LYS A 1 194 ? 3.634 -10.738 1.283 1.00 88.69 194 LYS A N 1
ATOM 1558 C CA . LYS A 1 194 ? 3.814 -10.527 2.730 1.00 88.69 194 LYS A CA 1
ATOM 1559 C C . LYS A 1 194 ? 2.565 -9.939 3.368 1.00 88.69 194 LYS A C 1
ATOM 1561 O O . LYS A 1 194 ? 2.171 -10.407 4.428 1.00 88.69 194 LYS A O 1
ATOM 1566 N N . MET A 1 195 ? 1.946 -8.946 2.734 1.00 92.31 195 MET A N 1
ATOM 1567 C CA . MET A 1 195 ? 0.711 -8.346 3.231 1.00 92.31 195 MET A CA 1
ATOM 1568 C C . MET A 1 195 ? -0.392 -9.401 3.344 1.00 92.31 195 MET A C 1
ATOM 1570 O O . MET A 1 195 ? -0.943 -9.581 4.422 1.00 92.31 195 MET A O 1
ATOM 1574 N N . VAL A 1 196 ? -0.650 -10.154 2.272 1.00 92.94 196 VAL A N 1
ATOM 1575 C CA . VAL A 1 196 ? -1.628 -11.254 2.236 1.00 92.94 196 VAL A CA 1
ATOM 1576 C C . VAL A 1 196 ? -1.326 -12.284 3.327 1.00 92.94 196 VAL A C 1
ATOM 1578 O O . VAL A 1 196 ? -2.208 -12.674 4.092 1.00 92.94 196 VAL A O 1
ATOM 1581 N N . ARG A 1 197 ? -0.060 -12.691 3.461 1.00 92.25 197 ARG A N 1
ATOM 1582 C CA . ARG A 1 197 ? 0.361 -13.615 4.517 1.00 92.25 197 ARG A CA 1
ATOM 1583 C C . ARG A 1 197 ? 0.072 -13.059 5.911 1.00 92.25 197 ARG A C 1
ATOM 1585 O O . ARG A 1 197 ? -0.487 -13.796 6.714 1.00 92.25 197 ARG A O 1
ATOM 1592 N N . ASN A 1 198 ? 0.430 -11.803 6.181 1.00 91.31 198 ASN A N 1
ATOM 1593 C CA . ASN A 1 198 ? 0.217 -11.155 7.475 1.00 91.31 198 ASN A CA 1
ATOM 1594 C C . ASN A 1 198 ? -1.273 -11.043 7.796 1.00 91.31 198 ASN A C 1
ATOM 1596 O O . ASN A 1 198 ? -1.685 -11.430 8.884 1.00 91.31 198 ASN A O 1
ATOM 1600 N N . VAL A 1 199 ? -2.080 -10.593 6.831 1.00 93.56 199 VAL A N 1
ATOM 1601 C CA . VAL A 1 199 ? -3.539 -10.494 6.965 1.00 93.56 199 VAL A CA 1
ATOM 1602 C C . VAL A 1 199 ? -4.136 -11.833 7.374 1.00 93.56 199 VAL A C 1
ATOM 1604 O O . VAL A 1 199 ? -4.899 -11.906 8.336 1.00 93.56 199 VAL A O 1
ATOM 1607 N N . ARG A 1 200 ? -3.726 -12.906 6.692 1.00 93.94 200 ARG A N 1
ATOM 1608 C CA . ARG A 1 200 ? -4.184 -14.263 6.985 1.00 93.94 200 ARG A CA 1
ATOM 1609 C C . ARG A 1 200 ? -3.684 -14.771 8.336 1.00 93.94 200 ARG A C 1
ATOM 1611 O O . ARG A 1 200 ? -4.457 -15.356 9.081 1.00 93.94 200 ARG A O 1
ATOM 1618 N N . SER A 1 201 ? -2.402 -14.591 8.653 1.00 91.75 201 SER A N 1
ATOM 1619 C CA . SER A 1 201 ? -1.827 -15.094 9.909 1.00 91.75 201 SER A CA 1
ATOM 1620 C C . SER A 1 201 ? -2.322 -14.344 11.141 1.00 91.75 201 SER A C 1
ATOM 1622 O O . SER A 1 201 ? -2.255 -14.873 12.244 1.00 91.75 201 SER A O 1
ATOM 1624 N N . TRP A 1 202 ? -2.768 -13.103 10.961 1.00 93.31 202 TRP A N 1
ATOM 1625 C CA . TRP A 1 202 ? -3.274 -12.238 12.024 1.00 93.31 202 TRP A CA 1
ATOM 1626 C C . TRP A 1 202 ? -4.798 -12.138 12.021 1.00 93.31 202 TRP A C 1
ATOM 1628 O O . TRP A 1 202 ? -5.364 -11.329 12.755 1.00 93.31 202 TRP A O 1
ATOM 1638 N N . TYR A 1 203 ? -5.463 -12.936 11.184 1.00 94.12 203 TYR A N 1
ATOM 1639 C CA . TYR A 1 203 ? -6.914 -12.999 11.120 1.00 94.12 203 TYR A CA 1
ATOM 1640 C C . TYR A 1 203 ? -7.482 -13.398 12.488 1.00 94.12 203 TYR A C 1
ATOM 1642 O O . TYR A 1 203 ? -7.043 -14.384 13.078 1.00 94.12 203 TYR A O 1
ATOM 1650 N N . ASP A 1 204 ? -8.404 -12.581 13.001 1.00 92.31 204 ASP A N 1
ATOM 1651 C CA . ASP A 1 204 ? -9.044 -12.715 14.318 1.00 92.31 204 ASP A CA 1
ATOM 1652 C C . ASP A 1 204 ? -8.105 -12.843 15.527 1.00 92.31 204 ASP A C 1
ATOM 1654 O O . ASP A 1 204 ? -8.507 -13.284 16.606 1.00 92.31 204 ASP A O 1
ATOM 1658 N N . ASN A 1 205 ? -6.855 -12.393 15.397 1.00 94.56 205 ASN A N 1
ATOM 1659 C CA . ASN A 1 205 ? -6.001 -12.238 16.562 1.00 94.56 205 ASN A CA 1
ATOM 1660 C C . ASN A 1 205 ? -6.536 -11.076 17.431 1.00 94.56 205 ASN A C 1
ATOM 1662 O O . ASN A 1 205 ? -6.542 -9.933 16.972 1.00 94.56 205 ASN A O 1
ATOM 1666 N N . PRO A 1 206 ? -6.925 -11.304 18.702 1.00 96.06 206 PRO A N 1
ATOM 1667 C CA . PRO A 1 206 ? -7.516 -10.265 19.553 1.00 96.06 206 PRO A CA 1
ATOM 1668 C C . PRO A 1 206 ? -6.558 -9.107 19.878 1.00 96.06 206 PRO A C 1
ATOM 1670 O O . PRO A 1 206 ? -6.993 -8.072 20.379 1.00 96.06 206 PRO A O 1
ATOM 1673 N N . GLN A 1 207 ? -5.263 -9.270 19.602 1.00 95.19 207 GLN A N 1
ATOM 1674 C CA . GLN A 1 207 ? -4.218 -8.266 19.801 1.00 95.19 207 GLN A CA 1
ATOM 1675 C C . GLN A 1 207 ? -3.891 -7.492 18.522 1.00 95.19 207 GLN A C 1
ATOM 1677 O O . GLN A 1 207 ? -3.037 -6.606 18.549 1.00 95.19 207 GLN A O 1
ATOM 1682 N N . ILE A 1 208 ? -4.554 -7.796 17.400 1.00 95.06 208 ILE A N 1
ATOM 1683 C CA . ILE A 1 208 ? -4.320 -7.140 16.113 1.00 95.06 208 ILE A CA 1
ATOM 1684 C C . ILE A 1 208 ? -5.647 -6.673 15.525 1.00 95.06 208 ILE A C 1
ATOM 1686 O O . ILE A 1 208 ? -6.485 -7.469 15.117 1.00 95.06 208 ILE A O 1
ATOM 1690 N N . LEU A 1 209 ? -5.812 -5.358 15.420 1.00 96.00 209 LEU A N 1
ATOM 1691 C CA . LEU A 1 209 ? -6.936 -4.759 14.718 1.00 96.00 209 LEU A CA 1
ATOM 1692 C C . LEU A 1 209 ? -6.550 -4.513 13.264 1.00 96.00 209 LEU A C 1
ATOM 1694 O O . LEU A 1 209 ? -5.717 -3.653 12.979 1.00 96.00 209 LEU A O 1
ATOM 1698 N N . GLN A 1 210 ? -7.163 -5.260 12.350 1.00 95.12 210 GLN A N 1
ATOM 1699 C CA . GLN A 1 210 ? -6.984 -5.062 10.916 1.00 95.12 210 GLN A CA 1
ATOM 1700 C C . GLN A 1 210 ? -8.015 -4.058 10.400 1.00 95.12 210 GLN A C 1
ATOM 1702 O O . GLN A 1 210 ? -9.215 -4.263 10.563 1.00 95.12 210 GLN A O 1
ATOM 1707 N N . ILE A 1 211 ? -7.548 -2.967 9.795 1.00 93.75 211 ILE A N 1
ATOM 1708 C CA . ILE A 1 211 ? -8.396 -1.900 9.247 1.00 93.75 211 ILE A CA 1
ATOM 1709 C C . ILE A 1 211 ? -7.952 -1.588 7.827 1.00 93.75 211 ILE A C 1
ATOM 1711 O O . ILE A 1 211 ? -6.755 -1.501 7.553 1.00 93.75 211 ILE A O 1
ATOM 1715 N N . SER A 1 212 ? -8.915 -1.375 6.932 1.00 92.62 212 SER A N 1
ATOM 1716 C CA . SER A 1 212 ? -8.629 -0.889 5.586 1.00 92.62 212 SER A CA 1
ATOM 1717 C C . SER A 1 212 ? -8.536 0.635 5.530 1.00 92.62 212 SER A C 1
ATOM 1719 O O . SER A 1 212 ? -9.184 1.342 6.305 1.00 92.62 212 SER A O 1
ATOM 1721 N N . LEU A 1 213 ? -7.785 1.172 4.567 1.00 88.19 213 LEU A N 1
ATOM 1722 C CA . LEU A 1 213 ? -7.829 2.614 4.284 1.00 88.19 213 LEU A CA 1
ATOM 1723 C C . LEU A 1 213 ? -9.234 3.069 3.862 1.00 88.19 213 LEU A C 1
ATOM 1725 O O . LEU A 1 213 ? -9.636 4.199 4.129 1.00 88.19 213 LEU A O 1
ATOM 1729 N N . GLU A 1 214 ? -10.005 2.183 3.243 1.00 86.62 214 GLU A N 1
ATOM 1730 C CA . GLU A 1 214 ? -11.371 2.437 2.812 1.00 86.62 214 GLU A CA 1
ATOM 1731 C C . GLU A 1 214 ? -12.322 2.648 3.995 1.00 86.62 214 GLU A C 1
ATOM 1733 O O . GLU A 1 214 ? -13.279 3.404 3.849 1.00 86.62 214 GLU A O 1
ATOM 1738 N N . ASN A 1 215 ? -12.034 2.088 5.178 1.00 89.06 215 ASN A N 1
ATOM 1739 C CA . ASN A 1 215 ? -12.786 2.402 6.396 1.00 89.06 215 ASN A CA 1
ATOM 1740 C C . ASN A 1 215 ? -12.651 3.889 6.763 1.00 89.06 215 ASN A C 1
ATOM 1742 O O . ASN A 1 215 ? -13.658 4.531 7.047 1.00 89.06 215 ASN A O 1
ATOM 1746 N N . PHE A 1 216 ? -11.447 4.466 6.669 1.00 87.94 216 PHE A N 1
ATOM 1747 C CA . PHE A 1 216 ? -11.240 5.897 6.929 1.00 87.94 216 PHE A CA 1
ATOM 1748 C C . PHE A 1 216 ? -11.964 6.785 5.917 1.00 87.94 216 PHE A C 1
ATOM 1750 O O . PHE A 1 216 ? -12.520 7.811 6.291 1.00 87.94 216 PHE A O 1
ATOM 1757 N N . VAL A 1 217 ? -11.971 6.392 4.640 1.00 85.00 217 VAL A N 1
ATOM 1758 C CA . VAL A 1 217 ? -12.696 7.123 3.586 1.00 85.00 217 VAL A CA 1
ATOM 1759 C C . VAL A 1 217 ? -14.211 7.022 3.786 1.00 85.00 217 VAL A C 1
ATOM 1761 O O . VAL A 1 217 ? -14.948 7.963 3.508 1.00 85.00 217 VAL A O 1
ATOM 1764 N N . ALA A 1 218 ? -14.682 5.865 4.241 1.00 87.62 218 ALA A N 1
ATOM 1765 C CA . ALA A 1 218 ? -16.088 5.578 4.461 1.00 87.62 218 ALA A CA 1
ATOM 1766 C C . ALA A 1 218 ? -16.672 6.286 5.688 1.00 87.62 218 ALA A C 1
ATOM 1768 O O . ALA A 1 218 ? -17.798 6.776 5.614 1.00 87.62 218 ALA A O 1
ATOM 1769 N N . ASP A 1 219 ? -15.937 6.254 6.797 1.00 89.94 219 ASP A N 1
ATOM 1770 C CA . ASP A 1 219 ? -16.332 6.758 8.109 1.00 89.94 219 ASP A CA 1
ATOM 1771 C C . ASP A 1 219 ? -15.071 7.020 8.951 1.00 89.94 219 ASP A C 1
ATOM 1773 O O . ASP A 1 219 ? -14.604 6.167 9.715 1.00 89.94 219 ASP A O 1
ATOM 1777 N N . PHE A 1 220 ? -14.477 8.200 8.767 1.00 87.56 220 PHE A N 1
ATOM 1778 C CA . PHE A 1 220 ? -13.238 8.598 9.436 1.00 87.56 220 PHE A CA 1
ATOM 1779 C C . PHE A 1 220 ? -13.380 8.595 10.964 1.00 87.56 220 PHE A C 1
ATOM 1781 O O . PHE A 1 220 ? -12.562 7.994 11.665 1.00 87.56 220 PHE A O 1
ATOM 1788 N N . GLU A 1 221 ? -14.435 9.232 11.482 1.00 88.44 221 GLU A N 1
ATOM 1789 C CA . GLU A 1 221 ? -14.661 9.368 12.923 1.00 88.44 221 GLU A CA 1
ATOM 1790 C C . GLU A 1 221 ? -14.985 8.011 13.566 1.00 88.44 221 GLU A C 1
ATOM 1792 O O . GLU A 1 221 ? -14.390 7.664 14.590 1.00 88.44 221 GLU A O 1
ATOM 1797 N N . GLY A 1 222 ? -15.844 7.195 12.943 1.00 91.88 222 GLY A N 1
ATOM 1798 C CA . GLY A 1 222 ? -16.151 5.844 13.416 1.00 91.88 222 GLY A CA 1
ATOM 1799 C C . GLY A 1 222 ? -14.940 4.910 13.387 1.00 91.88 222 GLY A C 1
ATOM 1800 O O . GLY A 1 222 ? -14.729 4.132 14.323 1.00 91.88 222 GLY A O 1
ATOM 1801 N N . THR A 1 223 ? -14.084 5.024 12.367 1.00 92.88 223 THR A N 1
ATOM 1802 C CA . THR A 1 223 ? -12.837 4.246 12.275 1.00 92.88 223 THR A CA 1
ATOM 1803 C C . THR A 1 223 ? -11.848 4.637 13.375 1.00 92.88 223 THR A C 1
ATOM 1805 O O . THR A 1 223 ? -11.308 3.757 14.051 1.00 92.88 223 THR A O 1
ATOM 1808 N N . LEU A 1 224 ? -11.650 5.937 13.626 1.00 90.62 224 LEU A N 1
ATOM 1809 C CA . LEU A 1 224 ? -10.795 6.412 14.722 1.00 90.62 224 LEU A CA 1
ATOM 1810 C C . LEU A 1 224 ? -11.333 6.007 16.096 1.00 90.62 224 LEU A C 1
ATOM 1812 O O . LEU A 1 224 ? -10.558 5.593 16.961 1.00 90.62 224 LEU A O 1
ATOM 1816 N N . LEU A 1 225 ? -12.651 6.066 16.293 1.00 91.06 225 LEU A N 1
ATOM 1817 C CA . LEU A 1 225 ? -13.281 5.598 17.522 1.00 91.06 225 LEU A CA 1
ATOM 1818 C C . LEU A 1 225 ? -13.041 4.099 17.742 1.00 91.06 225 LEU A C 1
ATOM 1820 O O . LEU A 1 225 ? -12.696 3.699 18.855 1.00 91.06 225 LEU A O 1
ATOM 1824 N N . CYS A 1 226 ? -13.175 3.276 16.698 1.00 94.25 226 CYS A N 1
ATOM 1825 C CA . CYS A 1 226 ? -12.872 1.848 16.786 1.00 94.25 226 CYS A CA 1
ATOM 1826 C C . CYS A 1 226 ? -11.406 1.592 17.170 1.00 94.25 226 CYS A C 1
ATOM 1828 O O . CYS A 1 226 ? -11.134 0.803 18.076 1.00 94.25 226 CYS A O 1
ATOM 1830 N N . ILE A 1 227 ? -10.461 2.307 16.547 1.00 93.69 227 ILE A N 1
ATOM 1831 C CA . ILE A 1 227 ? -9.033 2.224 16.892 1.00 93.69 227 ILE A CA 1
ATOM 1832 C C . ILE A 1 227 ? -8.804 2.598 18.357 1.00 93.69 227 ILE A C 1
ATOM 1834 O O . ILE A 1 227 ? -8.122 1.871 19.081 1.00 93.69 227 ILE A O 1
ATOM 1838 N N . GLY A 1 228 ? -9.403 3.700 18.815 1.00 91.12 228 GLY A N 1
ATOM 1839 C CA . GLY A 1 228 ? -9.312 4.139 20.205 1.00 91.12 228 GLY A CA 1
ATOM 1840 C C . GLY A 1 228 ? -9.841 3.085 21.179 1.00 91.12 228 GLY A C 1
ATOM 1841 O O . GLY A 1 228 ? -9.166 2.754 22.154 1.00 91.12 228 GLY A O 1
ATOM 1842 N N . ARG A 1 229 ? -11.010 2.498 20.888 1.00 93.25 229 ARG A N 1
ATOM 1843 C CA . ARG A 1 229 ? -11.600 1.400 21.673 1.00 93.25 229 ARG A CA 1
ATOM 1844 C C . ARG A 1 229 ? -10.682 0.194 21.754 1.00 93.25 229 ARG A C 1
ATOM 1846 O O . ARG A 1 229 ? -10.450 -0.314 22.848 1.00 93.25 229 ARG A O 1
ATOM 1853 N N . PHE A 1 230 ? -10.141 -0.235 20.621 1.00 94.88 230 PHE A N 1
ATOM 1854 C CA . PHE A 1 230 ? -9.218 -1.357 20.558 1.00 94.88 230 PHE A CA 1
ATOM 1855 C C . PHE A 1 230 ? -7.974 -1.106 21.404 1.00 94.88 230 PHE A C 1
ATOM 1857 O O . PHE A 1 230 ? -7.697 -1.883 22.313 1.00 94.88 230 PHE A O 1
ATOM 1864 N N . LEU A 1 231 ? -7.267 0.005 21.183 1.00 91.44 231 LEU A N 1
ATOM 1865 C CA . LEU A 1 231 ? -6.041 0.324 21.920 1.00 91.44 231 LEU A CA 1
ATOM 1866 C C . LEU A 1 231 ? -6.283 0.383 23.437 1.00 91.44 231 LEU A C 1
ATOM 1868 O O . LEU A 1 231 ? -5.477 -0.142 24.209 1.00 91.44 231 LEU A O 1
ATOM 1872 N N . LEU A 1 232 ? -7.428 0.931 23.857 1.00 90.88 232 LEU A N 1
ATOM 1873 C CA . LEU A 1 232 ? -7.828 1.045 25.263 1.00 90.88 232 LEU A CA 1
ATOM 1874 C C . LEU A 1 232 ? -8.464 -0.223 25.856 1.00 90.88 232 LEU A C 1
ATOM 1876 O O . LEU A 1 232 ? -8.692 -0.256 27.063 1.00 90.88 232 LEU A O 1
ATOM 1880 N N . ASN A 1 233 ? -8.733 -1.258 25.054 1.00 93.81 233 ASN A N 1
ATOM 1881 C CA . ASN A 1 233 ? -9.513 -2.441 25.442 1.00 93.81 233 ASN A CA 1
ATOM 1882 C C . ASN A 1 233 ? -10.947 -2.160 25.909 1.00 93.81 233 ASN A C 1
ATOM 1884 O O . ASN A 1 233 ? -11.427 -2.808 26.837 1.00 93.81 233 ASN A O 1
ATOM 1888 N N . LYS A 1 234 ? -11.615 -1.183 25.302 1.00 94.94 234 LYS A N 1
ATOM 1889 C CA . LYS A 1 234 ? -12.948 -0.734 25.716 1.00 94.94 234 LYS A CA 1
ATOM 1890 C C . LYS A 1 234 ? -13.979 -1.022 24.626 1.00 94.94 234 LYS A C 1
ATOM 1892 O O . LYS A 1 234 ? -14.308 -0.111 23.861 1.00 94.94 234 LYS A O 1
ATOM 1897 N N . PRO A 1 235 ? -14.434 -2.277 24.463 1.00 95.12 235 PRO A N 1
ATOM 1898 C CA . PRO A 1 235 ? -15.450 -2.599 23.470 1.00 95.12 235 PRO A CA 1
ATOM 1899 C C . PRO A 1 235 ? -16.789 -1.913 23.809 1.00 95.12 235 PRO A C 1
ATOM 1901 O O . PRO A 1 235 ? -17.050 -1.581 24.969 1.00 95.12 235 PRO A O 1
ATOM 1904 N N . PRO A 1 236 ? -17.676 -1.685 22.824 1.00 92.31 236 PRO A N 1
ATOM 1905 C CA . PRO A 1 236 ? -19.028 -1.206 23.094 1.00 92.31 236 PRO A CA 1
ATOM 1906 C C . PRO A 1 236 ? -19.777 -2.137 24.071 1.00 92.31 236 PRO A C 1
ATOM 1908 O O . PRO A 1 236 ? -19.569 -3.350 24.027 1.00 92.31 236 PRO A O 1
ATOM 1911 N N . PRO A 1 237 ? -20.674 -1.609 24.926 1.00 92.44 237 PRO A N 1
ATOM 1912 C CA . PRO A 1 237 ? -21.141 -0.223 24.999 1.00 92.44 237 PRO A CA 1
ATOM 1913 C C . PRO A 1 237 ? -20.289 0.677 25.915 1.00 92.44 237 PRO A C 1
ATOM 1915 O O . PRO A 1 237 ? -20.766 1.734 26.323 1.00 92.44 237 PRO A O 1
ATOM 1918 N N . GLU A 1 238 ? -19.065 0.277 26.279 1.00 90.19 238 GLU A N 1
ATOM 1919 C CA . GLU A 1 238 ? -18.278 1.006 27.274 1.00 90.19 238 GLU A CA 1
ATOM 1920 C C . GLU A 1 238 ? -18.062 2.473 26.870 1.00 90.19 238 GLU A C 1
ATOM 1922 O O . GLU A 1 238 ? -17.666 2.799 25.743 1.00 90.19 238 GLU A O 1
ATOM 1927 N N . TYR A 1 239 ? -18.346 3.372 27.814 1.00 86.69 239 TYR A N 1
ATOM 1928 C CA . TYR A 1 239 ? -18.210 4.804 27.612 1.00 86.69 239 TYR A CA 1
ATOM 1929 C C . TYR A 1 239 ? -16.733 5.188 27.533 1.00 86.69 239 TYR A C 1
ATOM 1931 O O . TYR A 1 239 ? -15.941 4.937 28.447 1.00 86.69 239 TYR A O 1
ATOM 1939 N N . ILE A 1 240 ? -16.372 5.854 26.443 1.00 85.81 240 ILE A N 1
ATOM 1940 C CA . ILE A 1 240 ? -15.119 6.589 26.333 1.00 85.81 240 ILE A CA 1
ATOM 1941 C C . ILE A 1 240 ? -15.482 8.060 26.415 1.00 85.81 240 ILE A C 1
ATOM 1943 O O . ILE A 1 240 ? -16.367 8.508 25.693 1.00 85.81 240 ILE A O 1
ATOM 1947 N N . ASP A 1 241 ? -14.784 8.790 27.282 1.00 86.62 241 ASP A N 1
ATOM 1948 C CA . ASP A 1 241 ? -14.934 10.233 27.432 1.00 86.62 241 ASP A CA 1
ATOM 1949 C C . ASP A 1 241 ? -14.886 10.942 26.056 1.00 86.62 241 ASP A C 1
ATOM 1951 O O . ASP A 1 241 ? -13.821 10.970 25.420 1.00 86.62 241 ASP A O 1
ATOM 1955 N N . PRO A 1 242 ? -16.013 11.517 25.588 1.00 77.19 242 PRO A N 1
ATOM 1956 C CA . PRO A 1 242 ? -16.118 12.201 24.312 1.00 77.19 242 PRO A CA 1
ATOM 1957 C C . PRO A 1 242 ? -15.119 13.341 24.193 1.00 77.19 242 PRO A C 1
ATOM 1959 O O . PRO A 1 242 ? -14.659 13.602 23.090 1.00 77.19 242 PRO A O 1
ATOM 1962 N N . ALA A 1 243 ? -14.714 13.983 25.295 1.00 85.62 243 ALA A N 1
ATOM 1963 C CA . ALA A 1 243 ? -13.723 15.053 25.246 1.00 85.62 243 ALA A CA 1
ATOM 1964 C C . ALA A 1 243 ? -12.346 14.539 24.789 1.00 85.62 243 ALA A C 1
ATOM 1966 O O . ALA A 1 243 ? -11.664 15.201 24.004 1.00 85.62 243 ALA A O 1
ATOM 1967 N N . LYS A 1 244 ? -11.947 13.332 25.221 1.00 81.88 244 LYS A N 1
ATOM 1968 C CA . LYS A 1 244 ? -10.677 12.708 24.806 1.00 81.88 244 LYS A CA 1
ATOM 1969 C C . LYS A 1 244 ? -10.707 12.289 23.342 1.00 81.88 244 LYS A C 1
ATOM 1971 O O . LYS A 1 244 ? -9.743 12.541 22.623 1.00 81.88 244 LYS A O 1
ATOM 1976 N N . ILE A 1 245 ? -11.812 11.688 22.898 1.00 78.25 245 ILE A N 1
ATOM 1977 C CA . ILE A 1 245 ? -11.992 11.317 21.489 1.00 78.25 245 ILE A CA 1
ATOM 1978 C C . ILE A 1 245 ? -12.046 12.571 20.623 1.00 78.25 245 ILE A C 1
ATOM 1980 O O . ILE A 1 245 ? -11.320 12.651 19.642 1.00 78.25 245 ILE A O 1
ATOM 1984 N N . GLN A 1 246 ? -12.832 13.577 21.005 1.00 80.19 246 GLN A N 1
ATOM 1985 C CA . GLN A 1 246 ? -12.980 14.808 20.237 1.00 80.19 246 GLN A CA 1
ATOM 1986 C C . GLN A 1 246 ? -11.652 15.545 20.090 1.00 80.19 246 GLN A C 1
ATOM 1988 O O . GLN A 1 246 ? -11.369 16.075 19.021 1.00 80.19 246 GLN A O 1
ATOM 1993 N N . ARG A 1 247 ? -10.812 15.549 21.132 1.00 85.06 247 ARG A N 1
ATOM 1994 C CA . ARG A 1 247 ? -9.459 16.098 21.040 1.00 85.06 247 ARG A CA 1
ATOM 1995 C C . ARG A 1 247 ? -8.622 15.362 19.991 1.00 85.06 247 ARG A C 1
ATOM 1997 O O . ARG A 1 247 ? -8.076 16.022 19.115 1.00 85.06 247 ARG A O 1
ATOM 2004 N N . LEU A 1 248 ? -8.580 14.027 20.031 1.00 81.25 248 LEU A N 1
ATOM 2005 C CA . LEU A 1 248 ? -7.864 13.221 19.032 1.00 81.25 248 LEU A CA 1
ATOM 2006 C C . LEU A 1 248 ? -8.418 13.430 17.619 1.00 81.25 248 LEU A C 1
ATOM 2008 O O . LEU A 1 248 ? -7.645 13.561 16.674 1.00 81.25 248 LEU A O 1
ATOM 2012 N N . LEU A 1 249 ? -9.744 13.499 17.469 1.00 80.44 249 LEU A N 1
ATOM 2013 C CA . LEU A 1 249 ? -10.399 13.783 16.192 1.00 80.44 249 LEU A CA 1
ATOM 2014 C C . LEU A 1 249 ? -9.998 15.164 15.671 1.00 80.44 249 LEU A C 1
ATOM 2016 O O . LEU A 1 249 ? -9.628 15.286 14.510 1.00 80.44 249 LEU A O 1
ATOM 2020 N N . ASN A 1 250 ? -10.026 16.193 16.520 1.00 82.88 250 ASN A N 1
ATOM 2021 C CA . ASN A 1 250 ? -9.645 17.552 16.144 1.00 82.88 250 ASN A CA 1
ATOM 2022 C C . ASN A 1 250 ? -8.168 17.637 15.735 1.00 82.88 250 ASN A C 1
ATOM 2024 O O . ASN A 1 250 ? -7.868 18.257 14.721 1.00 82.88 250 ASN A O 1
ATOM 2028 N N . GLU A 1 251 ? -7.272 16.976 16.473 1.00 82.50 251 GLU A N 1
ATOM 2029 C CA . GLU A 1 251 ? -5.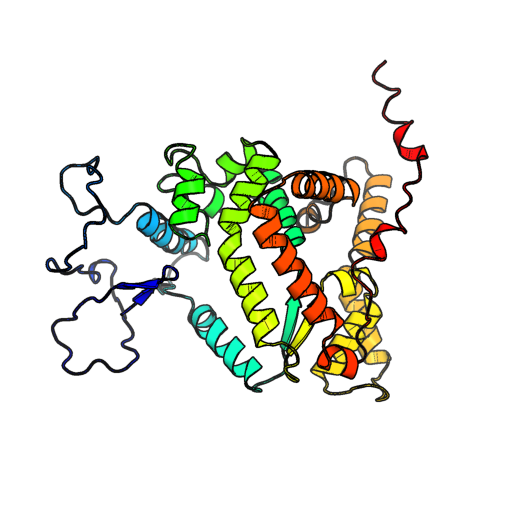841 16.881 16.142 1.00 82.50 251 GLU A CA 1
ATOM 2030 C C . GLU A 1 251 ? -5.602 16.079 14.846 1.00 82.50 251 GLU A C 1
ATOM 2032 O O . GLU A 1 251 ? -4.648 16.339 14.120 1.00 82.50 251 GLU A O 1
ATOM 2037 N N . SER A 1 252 ? -6.495 15.139 14.518 1.00 79.75 252 SER A N 1
ATOM 2038 C CA . SER A 1 252 ? -6.395 14.283 13.328 1.00 79.75 252 SER A CA 1
ATOM 2039 C C . SER A 1 252 ? -7.128 14.835 12.101 1.00 79.75 252 SER A C 1
ATOM 2041 O O . SER A 1 252 ? -7.018 14.254 11.027 1.00 79.75 252 SER A O 1
ATOM 2043 N N . ARG A 1 253 ? -7.887 15.934 12.208 1.00 77.00 253 ARG A N 1
ATOM 2044 C CA . ARG A 1 253 ? -8.671 16.484 11.080 1.00 77.00 253 ARG A CA 1
ATOM 2045 C C . ARG A 1 253 ? -7.809 17.012 9.942 1.00 77.00 253 ARG A C 1
ATOM 2047 O O . ARG A 1 253 ? -8.223 16.936 8.791 1.00 77.00 253 ARG A O 1
ATOM 2054 N N . ASP A 1 254 ? -6.592 17.456 10.236 1.00 71.31 254 ASP A N 1
ATOM 2055 C CA . ASP A 1 254 ? -5.613 17.793 9.200 1.00 71.31 254 ASP A CA 1
ATOM 2056 C C . ASP A 1 254 ? -5.108 16.557 8.428 1.00 71.31 254 ASP A C 1
ATOM 2058 O O . ASP A 1 254 ? -4.386 16.712 7.446 1.00 71.31 254 ASP A O 1
ATOM 2062 N N . LEU A 1 255 ? -5.513 15.343 8.830 1.00 69.31 255 LEU A N 1
ATOM 2063 C CA . LEU A 1 255 ? -5.278 14.077 8.127 1.00 69.31 255 LEU A CA 1
ATOM 2064 C C . LEU A 1 255 ? -6.512 13.585 7.344 1.00 69.31 255 LEU A C 1
ATOM 2066 O O . LEU A 1 255 ? -6.398 12.614 6.594 1.00 69.31 255 LEU A O 1
ATOM 2070 N N . ASP A 1 256 ? -7.685 14.218 7.494 1.00 75.75 256 ASP A N 1
ATOM 2071 C CA . ASP A 1 256 ? -8.882 13.865 6.722 1.00 75.75 256 ASP A CA 1
ATOM 2072 C C . ASP A 1 256 ? -8.680 14.267 5.255 1.00 75.75 256 ASP A C 1
ATOM 2074 O O . ASP A 1 256 ? -8.638 15.446 4.896 1.00 75.75 256 ASP A O 1
ATOM 2078 N N . ILE A 1 257 ? -8.579 13.260 4.388 1.00 71.44 257 ILE A N 1
ATOM 2079 C CA . ILE A 1 257 ? -8.325 13.426 2.956 1.00 71.44 257 ILE A CA 1
ATOM 2080 C C . ILE A 1 257 ? -9.384 14.319 2.295 1.00 71.44 257 ILE A C 1
ATOM 2082 O O . ILE A 1 257 ? -9.039 15.116 1.423 1.00 71.44 257 ILE A O 1
ATOM 2086 N N . GLU A 1 258 ? -10.655 14.236 2.693 1.00 74.81 258 GLU A N 1
ATOM 2087 C CA . GLU A 1 258 ? -11.715 15.075 2.119 1.00 74.81 258 GLU A CA 1
ATOM 2088 C C . GLU A 1 258 ? -11.646 16.517 2.622 1.00 74.81 258 GLU A C 1
ATOM 2090 O O . GLU A 1 258 ? -11.890 17.471 1.874 1.00 74.81 258 GLU A O 1
ATOM 2095 N N . TYR A 1 259 ? -11.288 16.715 3.890 1.00 79.56 259 TYR A N 1
ATOM 2096 C CA . TYR A 1 259 ? -10.986 18.046 4.408 1.00 79.56 259 TYR A CA 1
ATOM 2097 C C . TYR A 1 259 ? -9.807 18.679 3.656 1.00 79.56 259 TYR A C 1
ATOM 2099 O O . TYR A 1 259 ? -9.927 19.797 3.145 1.00 79.56 259 TYR A O 1
ATOM 2107 N N . ILE A 1 260 ? -8.712 17.933 3.508 1.00 74.00 260 ILE A N 1
ATOM 2108 C CA . ILE A 1 260 ? -7.522 18.352 2.770 1.00 74.00 260 ILE A CA 1
ATOM 2109 C C . ILE A 1 260 ? -7.870 18.699 1.319 1.00 74.00 260 ILE A C 1
ATOM 2111 O O . ILE A 1 260 ? -7.551 19.796 0.862 1.00 74.00 260 ILE A O 1
ATOM 2115 N N . ARG A 1 261 ? -8.579 17.817 0.601 1.00 72.31 261 ARG A N 1
ATOM 2116 C CA . ARG A 1 261 ? -8.998 18.055 -0.791 1.00 72.31 261 ARG A CA 1
ATOM 2117 C C . ARG A 1 261 ? -9.785 19.350 -0.933 1.00 72.31 261 ARG A C 1
ATOM 2119 O O . ARG A 1 261 ? -9.476 20.154 -1.810 1.00 72.31 261 ARG A O 1
ATOM 2126 N N . ARG A 1 262 ? -10.765 19.587 -0.056 1.00 81.25 262 ARG A N 1
ATOM 2127 C CA . ARG A 1 262 ? -11.560 20.825 -0.064 1.00 81.25 262 ARG A CA 1
ATOM 2128 C C . ARG A 1 262 ? -10.706 22.056 0.226 1.00 81.25 262 ARG A C 1
ATOM 2130 O O . ARG A 1 262 ? -10.908 23.093 -0.403 1.00 81.25 262 ARG A O 1
ATOM 2137 N N . LYS A 1 263 ? -9.748 21.960 1.153 1.00 80.25 263 LYS A N 1
ATOM 2138 C CA . LYS A 1 263 ? -8.809 23.048 1.466 1.00 80.25 263 LYS A CA 1
ATOM 2139 C C . LYS A 1 263 ? -7.935 23.384 0.253 1.00 80.25 263 LYS A C 1
ATOM 2141 O O . LYS A 1 263 ? -7.858 24.550 -0.121 1.00 80.25 263 LYS A O 1
ATOM 2146 N N . CYS A 1 264 ? -7.380 22.375 -0.418 1.00 73.12 264 CYS A N 1
ATOM 2147 C CA . CYS A 1 264 ? -6.613 22.535 -1.656 1.00 73.12 264 CYS A CA 1
ATOM 2148 C C . CYS A 1 264 ? -7.445 23.163 -2.784 1.00 73.12 264 CYS A C 1
ATOM 2150 O O . CYS A 1 264 ? -7.008 24.124 -3.411 1.00 73.12 264 CYS A O 1
ATOM 2152 N N . GLN A 1 265 ? -8.667 22.674 -3.017 1.00 77.81 265 GLN A N 1
ATOM 2153 C CA . GLN A 1 265 ? -9.566 23.228 -4.038 1.00 77.81 265 GLN A CA 1
ATOM 2154 C C . GLN A 1 265 ? -9.873 24.712 -3.799 1.00 77.81 265 GLN A C 1
ATOM 2156 O O . GLN A 1 265 ? -9.876 25.500 -4.741 1.00 77.81 265 GLN A O 1
ATOM 2161 N N . LYS A 1 266 ? -10.088 25.109 -2.538 1.00 81.00 266 LYS A N 1
ATOM 2162 C CA . LYS A 1 266 ? -10.305 26.516 -2.176 1.00 81.00 266 LYS A CA 1
ATOM 2163 C C . LYS A 1 266 ? -9.079 27.384 -2.447 1.00 81.00 266 LYS A C 1
ATOM 2165 O O . LYS A 1 266 ? -9.244 28.497 -2.927 1.00 81.00 266 LYS A O 1
ATOM 2170 N N . LEU A 1 267 ? -7.872 26.887 -2.173 1.00 76.94 267 LEU A N 1
ATOM 2171 C CA . LEU A 1 267 ? -6.635 27.623 -2.456 1.00 76.94 267 LEU A CA 1
ATOM 2172 C C . LEU A 1 267 ? -6.454 27.860 -3.963 1.00 76.94 267 LEU A C 1
ATOM 2174 O O . LEU A 1 267 ? -6.180 28.985 -4.372 1.00 76.94 267 LEU A O 1
ATOM 2178 N N . HIS A 1 268 ? -6.723 26.844 -4.788 1.00 72.06 268 HIS A N 1
ATOM 2179 C CA . HIS A 1 268 ? -6.677 26.969 -6.249 1.00 72.06 268 HIS A CA 1
ATOM 2180 C C . HIS A 1 268 ? -7.716 27.942 -6.824 1.00 72.06 268 HIS A C 1
ATOM 2182 O O . HIS A 1 268 ? -7.473 28.548 -7.864 1.00 72.06 268 HIS A O 1
ATOM 2188 N N . ALA A 1 269 ? -8.871 28.100 -6.170 1.00 75.12 269 ALA A N 1
ATOM 2189 C CA . ALA A 1 269 ? -9.889 29.059 -6.596 1.00 75.12 269 ALA A CA 1
ATOM 2190 C C . ALA A 1 269 ? -9.470 30.522 -6.360 1.00 75.12 269 ALA A C 1
ATOM 2192 O O . ALA A 1 269 ? -9.986 31.416 -7.026 1.00 75.12 269 ALA A O 1
ATOM 2193 N N . VAL A 1 270 ? -8.560 30.766 -5.411 1.00 79.25 270 VAL A N 1
ATOM 2194 C CA . VAL A 1 270 ? -8.103 32.113 -5.037 1.00 79.25 270 VAL A CA 1
ATOM 2195 C C . VAL A 1 270 ? -6.859 32.519 -5.823 1.00 79.25 270 VAL A C 1
ATOM 2197 O O . VAL A 1 270 ? -6.741 33.677 -6.213 1.00 79.25 270 VAL A O 1
ATOM 2200 N N . ASP A 1 271 ? -5.954 31.578 -6.087 1.00 75.19 271 ASP A N 1
ATOM 2201 C CA . ASP A 1 271 ? -4.728 31.838 -6.832 1.00 75.19 271 ASP A CA 1
ATOM 2202 C C . ASP A 1 271 ? -4.432 30.689 -7.803 1.00 75.19 271 ASP A C 1
ATOM 2204 O O . ASP A 1 271 ? -4.061 29.580 -7.416 1.00 75.19 271 ASP A O 1
ATOM 2208 N N . SER A 1 272 ? -4.568 30.978 -9.099 1.00 67.25 272 SER A N 1
ATOM 2209 C CA . SER A 1 272 ? -4.263 30.043 -10.188 1.00 67.25 272 SER A CA 1
ATOM 2210 C C . SER A 1 272 ? -2.794 29.588 -10.227 1.00 67.25 272 SER A C 1
ATOM 2212 O O . SER A 1 272 ? -2.485 28.592 -10.883 1.00 67.25 272 SER A O 1
ATOM 2214 N N . GLY A 1 273 ? -1.894 30.291 -9.526 1.00 63.81 273 GLY A N 1
ATOM 2215 C CA . GLY A 1 273 ? -0.482 29.946 -9.368 1.00 63.81 273 GLY A CA 1
ATOM 2216 C C . GLY A 1 273 ? -0.149 29.215 -8.063 1.00 63.81 273 GLY A C 1
ATOM 2217 O O . GLY A 1 273 ? 0.932 28.627 -7.972 1.00 63.81 273 GLY A O 1
ATOM 2218 N N . ALA A 1 274 ? -1.059 29.190 -7.081 1.00 59.84 274 ALA A N 1
ATOM 2219 C CA . ALA A 1 274 ? -0.852 28.485 -5.822 1.00 59.84 274 ALA A CA 1
ATOM 2220 C C . ALA A 1 274 ? -0.934 26.978 -6.062 1.00 59.84 274 ALA A C 1
ATOM 2222 O O . ALA A 1 274 ? -1.993 26.351 -6.038 1.00 59.84 274 ALA A O 1
ATOM 2223 N N . ARG A 1 275 ? 0.219 26.376 -6.326 1.00 58.75 275 ARG A N 1
ATOM 2224 C CA . ARG A 1 275 ? 0.354 24.929 -6.346 1.00 58.75 275 ARG A CA 1
ATOM 2225 C C . ARG A 1 275 ? 0.359 24.445 -4.900 1.00 58.75 275 ARG A C 1
ATOM 2227 O O . ARG A 1 275 ? 1.062 25.002 -4.059 1.00 58.75 275 ARG A O 1
ATOM 2234 N N . CYS A 1 276 ? -0.426 23.416 -4.600 1.00 62.09 276 CYS A N 1
ATOM 2235 C CA . CYS A 1 276 ? -0.414 22.752 -3.300 1.00 62.09 276 CYS A CA 1
ATOM 2236 C C . CYS A 1 276 ? 0.912 21.978 -3.121 1.00 62.09 276 CYS A C 1
ATOM 2238 O O . CYS A 1 276 ? 0.905 20.755 -3.110 1.00 62.09 276 CYS A O 1
ATOM 2240 N N . HIS A 1 277 ? 2.060 22.658 -3.066 1.00 53.56 277 HIS A N 1
ATOM 2241 C CA . HIS A 1 277 ? 3.351 21.998 -3.271 1.00 53.56 277 HIS A CA 1
ATOM 2242 C C . HIS A 1 277 ? 4.059 21.485 -2.014 1.00 53.56 277 HIS A C 1
ATOM 2244 O O . HIS A 1 277 ? 4.871 20.588 -2.155 1.00 53.56 277 HIS A O 1
ATOM 2250 N N . ASP A 1 278 ? 3.768 21.940 -0.794 1.00 52.88 278 ASP A N 1
ATOM 2251 C CA . ASP A 1 278 ? 4.791 21.773 0.267 1.00 52.88 278 ASP A CA 1
ATOM 2252 C C . ASP A 1 278 ? 4.468 20.806 1.430 1.00 52.88 278 ASP A C 1
ATOM 2254 O O . ASP A 1 278 ? 5.286 20.575 2.315 1.00 52.88 278 ASP A O 1
ATOM 2258 N N . PRO A 1 279 ? 3.258 20.227 1.505 1.00 48.66 279 PRO A N 1
ATOM 2259 C CA . PRO A 1 279 ? 3.134 18.823 1.957 1.00 48.66 279 PRO A CA 1
ATOM 2260 C C . PRO A 1 279 ? 2.126 18.001 1.131 1.00 48.66 279 PRO A C 1
ATOM 2262 O O . PRO A 1 279 ? 1.971 16.794 1.326 1.00 48.66 279 PRO A O 1
ATOM 2265 N N . PHE A 1 280 ? 1.413 18.649 0.206 1.00 48.91 280 PHE A N 1
ATOM 2266 C CA . PHE A 1 280 ? 0.310 18.052 -0.550 1.00 48.91 280 PHE A CA 1
ATOM 2267 C C . PHE A 1 280 ? 0.761 17.361 -1.846 1.00 48.91 280 PHE A C 1
ATOM 2269 O O . PHE A 1 280 ? -0.045 16.648 -2.441 1.00 48.91 280 PHE A O 1
ATOM 2276 N N . ASP A 1 281 ? 2.037 17.449 -2.241 1.00 48.75 281 ASP A N 1
ATOM 2277 C CA . ASP A 1 281 ? 2.582 16.597 -3.311 1.00 48.75 281 ASP A CA 1
ATOM 2278 C C . ASP A 1 281 ? 2.566 15.113 -2.921 1.00 48.75 281 ASP A C 1
ATOM 2280 O O . ASP A 1 281 ? 2.334 14.255 -3.769 1.00 48.75 281 ASP A O 1
ATOM 2284 N N . ILE A 1 282 ? 2.646 14.792 -1.624 1.00 49.47 282 ILE A N 1
ATOM 2285 C CA . ILE A 1 282 ? 2.403 13.432 -1.107 1.00 49.47 282 ILE A CA 1
ATOM 2286 C C . ILE A 1 282 ? 0.949 12.993 -1.384 1.00 49.47 282 ILE A C 1
ATOM 2288 O O . ILE A 1 282 ? 0.660 11.809 -1.571 1.00 49.47 282 ILE A O 1
ATOM 2292 N N . LEU A 1 283 ? 0.023 13.951 -1.484 1.00 47.34 283 LEU A N 1
ATOM 2293 C CA . LEU A 1 283 ? -1.392 13.736 -1.784 1.00 47.34 283 LEU A CA 1
ATOM 2294 C C . LEU A 1 283 ? -1.738 13.915 -3.270 1.00 47.34 283 LEU A C 1
ATOM 2296 O O . LEU A 1 283 ? -2.868 13.621 -3.656 1.00 47.34 283 LEU A O 1
ATOM 2300 N N . SER A 1 284 ? -0.780 14.258 -4.137 1.00 45.88 284 SER A N 1
ATOM 2301 C CA . SER A 1 284 ? -0.939 14.153 -5.600 1.00 45.88 284 SER A CA 1
ATOM 2302 C C . SER A 1 284 ? -1.263 12.707 -6.037 1.00 45.88 284 SER A C 1
ATOM 2304 O O . SER A 1 284 ? -1.967 12.448 -7.026 1.00 45.88 284 SER A O 1
ATOM 2306 N N . HIS A 1 285 ? -0.850 11.726 -5.226 1.00 46.59 285 HIS A N 1
ATOM 2307 C CA . HIS A 1 285 ? -1.220 10.321 -5.382 1.00 46.59 285 HIS A CA 1
ATOM 2308 C C . HIS A 1 285 ? -2.682 10.042 -5.003 1.00 46.59 285 HIS A C 1
ATOM 2310 O O . HIS A 1 285 ? -3.279 9.106 -5.539 1.00 46.59 285 HIS A O 1
ATOM 2316 N N . ALA A 1 286 ? -3.321 10.890 -4.195 1.00 50.50 286 ALA A N 1
ATOM 2317 C CA . ALA A 1 286 ? -4.752 10.845 -3.898 1.00 50.50 286 ALA A CA 1
ATOM 2318 C C . ALA A 1 286 ? -5.587 11.517 -5.008 1.00 50.50 286 ALA A C 1
ATOM 2320 O O . ALA A 1 286 ? -6.511 12.279 -4.709 1.00 50.50 286 ALA A O 1
ATOM 2321 N N . SER A 1 287 ? -5.256 11.235 -6.279 1.00 52.66 287 SER A N 1
ATOM 2322 C CA . SER A 1 287 ? -5.885 11.833 -7.466 1.00 52.66 287 SER A CA 1
ATOM 2323 C C . SER A 1 287 ? -7.401 11.847 -7.393 1.00 52.66 287 SER A C 1
ATOM 2325 O O . SER A 1 287 ? -8.024 11.007 -6.736 1.00 52.66 287 SER A O 1
ATOM 2327 N N . SER A 1 288 ? -7.991 12.719 -8.209 1.00 57.31 288 SER A N 1
ATOM 2328 C CA . SER A 1 288 ? -9.385 12.592 -8.608 1.00 57.31 288 SER A CA 1
ATOM 2329 C C . SER A 1 288 ? -9.713 11.129 -8.933 1.00 57.31 288 SER A C 1
ATOM 2331 O O . SER A 1 288 ? -8.919 10.400 -9.546 1.00 57.31 288 SER A O 1
ATOM 2333 N N . GLY A 1 289 ? -10.887 10.677 -8.488 1.00 63.16 289 GLY A N 1
ATOM 2334 C CA . GLY A 1 289 ? -11.319 9.294 -8.684 1.00 63.16 289 GLY A CA 1
ATOM 2335 C C . GLY A 1 289 ? -11.297 8.859 -10.155 1.00 63.16 289 GLY A C 1
ATOM 2336 O O . GLY A 1 289 ? -11.163 7.673 -10.422 1.00 63.16 289 GLY A O 1
ATOM 2337 N N . SER A 1 290 ? -11.355 9.793 -11.112 1.00 71.44 290 SER A N 1
ATOM 2338 C CA . SER A 1 290 ? -11.320 9.509 -12.551 1.00 71.44 290 SER A CA 1
ATOM 2339 C C . SER A 1 290 ? -9.988 8.922 -13.037 1.00 71.44 290 SER A C 1
ATOM 2341 O O . SER A 1 290 ? -10.010 7.940 -13.775 1.00 71.44 290 SER A O 1
ATOM 2343 N N . SER A 1 291 ? -8.836 9.447 -12.601 1.00 74.62 291 SER A N 1
ATOM 2344 C CA . SER A 1 291 ? -7.519 8.927 -13.019 1.00 74.62 291 SER A CA 1
ATOM 2345 C C . SER A 1 291 ? -7.261 7.527 -12.451 1.00 74.62 291 SER A C 1
ATOM 2347 O O . SER A 1 291 ? -6.897 6.607 -13.186 1.00 74.62 291 SER A O 1
ATOM 2349 N N . LYS A 1 292 ? -7.574 7.322 -11.160 1.00 81.19 292 LYS A N 1
ATOM 2350 C CA . LYS A 1 292 ? -7.540 5.994 -10.525 1.00 81.19 292 LYS A CA 1
ATOM 2351 C C . LYS A 1 292 ? -8.449 5.009 -11.269 1.00 81.19 292 LYS A C 1
ATOM 2353 O O . LYS A 1 292 ? -7.990 3.925 -11.609 1.00 81.19 292 LYS A O 1
ATOM 2358 N N . LYS A 1 293 ? -9.693 5.399 -11.579 1.00 82.50 293 LYS A N 1
ATOM 2359 C CA . LYS A 1 293 ? -10.651 4.563 -12.324 1.00 82.50 293 LYS A CA 1
ATOM 2360 C C . LYS A 1 293 ? -10.142 4.190 -13.716 1.00 82.50 293 LYS A C 1
ATOM 2362 O O . LYS A 1 293 ? -10.298 3.043 -14.112 1.00 82.50 293 LYS A O 1
ATOM 2367 N N . ALA A 1 294 ? -9.514 5.112 -14.447 1.00 83.56 294 ALA A N 1
ATOM 2368 C CA . ALA A 1 294 ? -8.966 4.820 -15.772 1.00 83.56 294 ALA A CA 1
ATOM 2369 C C . ALA A 1 294 ? -7.834 3.779 -15.715 1.00 83.56 294 ALA A C 1
ATOM 2371 O O . ALA A 1 294 ? -7.809 2.852 -16.525 1.00 83.56 294 ALA A O 1
ATOM 2372 N N . ILE A 1 295 ? -6.939 3.889 -14.728 1.00 82.31 295 ILE A N 1
ATOM 2373 C CA . ILE A 1 295 ? -5.838 2.935 -14.532 1.00 82.31 295 ILE A CA 1
ATOM 2374 C C . ILE A 1 295 ? -6.367 1.593 -14.008 1.00 82.31 295 ILE A C 1
ATOM 2376 O O . ILE A 1 295 ? -5.942 0.546 -14.480 1.00 82.31 295 ILE A O 1
ATOM 2380 N N . GLN A 1 296 ? -7.348 1.599 -13.103 1.00 82.19 296 GLN A N 1
ATOM 2381 C CA . GLN A 1 296 ? -8.043 0.379 -12.676 1.00 82.19 296 GLN A CA 1
ATOM 2382 C C . GLN A 1 296 ? -8.790 -0.292 -13.835 1.00 82.19 296 GLN A C 1
ATOM 2384 O O . GLN A 1 296 ? -8.803 -1.513 -13.929 1.00 82.19 296 GLN A O 1
ATOM 2389 N N . ALA A 1 297 ? -9.380 0.479 -14.750 1.00 82.38 297 ALA A N 1
ATOM 2390 C CA . ALA A 1 297 ? -10.000 -0.069 -15.950 1.00 82.38 297 ALA A CA 1
ATOM 2391 C C . ALA A 1 297 ? -8.951 -0.680 -16.891 1.00 82.38 297 ALA A C 1
ATOM 2393 O O . ALA A 1 297 ? -9.192 -1.742 -17.455 1.00 82.38 297 ALA A O 1
ATOM 2394 N N . ALA A 1 298 ? -7.775 -0.057 -17.033 1.00 82.19 298 ALA A N 1
ATOM 2395 C CA . ALA A 1 298 ? -6.652 -0.651 -17.760 1.00 82.19 298 ALA A CA 1
ATOM 2396 C C . ALA A 1 298 ? -6.199 -1.973 -17.116 1.00 82.19 298 ALA A C 1
ATOM 2398 O O . ALA A 1 298 ? -6.055 -2.975 -17.814 1.00 82.19 298 ALA A O 1
ATOM 2399 N N . LEU A 1 299 ? -6.099 -1.999 -15.783 1.00 80.62 299 LEU A N 1
ATOM 2400 C CA . LEU A 1 299 ? -5.816 -3.197 -14.993 1.00 80.62 299 LEU A CA 1
ATOM 2401 C C . LEU A 1 299 ? -6.843 -4.312 -15.251 1.00 80.62 299 LEU A C 1
ATOM 2403 O O . LEU A 1 299 ? -6.469 -5.451 -15.508 1.00 80.62 299 LEU A O 1
ATOM 2407 N N . ALA A 1 300 ? -8.135 -3.973 -15.221 1.00 79.06 300 ALA A N 1
ATOM 2408 C CA . ALA A 1 300 ? -9.237 -4.919 -15.383 1.00 79.06 300 ALA A CA 1
ATOM 2409 C C . ALA A 1 300 ? -9.371 -5.462 -16.814 1.00 79.06 300 ALA A C 1
ATOM 2411 O O . ALA A 1 300 ? -9.811 -6.593 -16.999 1.00 79.06 300 ALA A O 1
ATOM 2412 N N . ARG A 1 301 ? -8.982 -4.683 -17.835 1.00 80.50 301 ARG A N 1
ATOM 2413 C CA . ARG A 1 301 ? -8.977 -5.134 -19.239 1.00 80.50 301 ARG A CA 1
ATOM 2414 C C . ARG A 1 301 ? -7.940 -6.222 -19.515 1.00 80.50 301 ARG A C 1
ATOM 2416 O O . ARG A 1 301 ? -8.046 -6.902 -20.533 1.00 80.50 301 ARG A O 1
ATOM 2423 N N . ARG A 1 302 ? -6.941 -6.402 -18.647 1.00 72.50 302 ARG A N 1
ATOM 2424 C CA . ARG A 1 302 ? -5.954 -7.470 -18.810 1.00 72.50 302 ARG A CA 1
ATOM 2425 C C . ARG A 1 302 ? -6.524 -8.805 -18.344 1.00 72.50 302 ARG A C 1
ATOM 2427 O O . ARG A 1 302 ? -6.562 -9.098 -17.158 1.00 72.50 302 ARG A O 1
ATOM 2434 N N . THR A 1 303 ? -6.881 -9.658 -19.292 1.00 52.25 303 THR A N 1
ATOM 2435 C CA . THR A 1 303 ? -7.178 -11.075 -19.057 1.00 52.25 303 THR A CA 1
ATOM 2436 C C . THR A 1 303 ? -5.866 -11.867 -18.988 1.00 52.25 303 THR A C 1
ATOM 2438 O O . THR A 1 303 ? -5.263 -12.139 -20.023 1.00 52.25 303 THR A O 1
ATOM 2441 N N . GLY A 1 304 ? -5.376 -12.194 -17.787 1.00 72.06 304 GLY A N 1
ATOM 2442 C CA . GLY A 1 304 ? -4.144 -12.975 -17.603 1.00 72.06 304 GLY A CA 1
ATOM 2443 C C . GLY A 1 304 ? -3.658 -13.058 -16.150 1.00 72.06 304 GLY A C 1
ATOM 2444 O O . GLY A 1 304 ? -4.411 -12.774 -15.218 1.00 72.06 304 GLY A O 1
ATOM 2445 N N . ASP A 1 305 ? -2.377 -13.407 -15.974 1.00 66.44 305 ASP A N 1
ATOM 2446 C CA . ASP A 1 305 ? -1.683 -13.646 -14.690 1.00 66.44 305 ASP A CA 1
ATOM 2447 C C . ASP A 1 305 ? -1.909 -12.562 -13.629 1.00 66.44 305 ASP A C 1
ATOM 2449 O O . ASP A 1 305 ? -1.956 -12.847 -12.433 1.00 66.44 305 ASP A O 1
ATOM 2453 N N . LEU A 1 306 ? -2.100 -11.317 -14.069 1.00 73.19 306 LEU A N 1
ATOM 2454 C CA . LEU A 1 306 ? -2.358 -10.172 -13.205 1.00 73.19 306 LEU A CA 1
ATOM 2455 C C . LEU A 1 306 ? -3.669 -10.321 -12.417 1.00 73.19 306 LEU A C 1
ATOM 2457 O O . LEU A 1 306 ? -3.677 -10.138 -11.202 1.00 73.19 306 LEU A O 1
ATOM 2461 N N . LEU A 1 307 ? -4.763 -10.692 -13.092 1.00 77.25 307 LEU A N 1
ATOM 2462 C CA . LEU A 1 307 ? -6.056 -10.940 -12.448 1.00 77.25 307 LEU A CA 1
ATOM 2463 C C . LEU A 1 307 ? -6.025 -12.232 -11.630 1.00 77.25 307 LEU A C 1
ATOM 2465 O O . LEU A 1 307 ? -6.598 -12.273 -10.544 1.00 77.25 307 LEU A O 1
ATOM 2469 N N . ASN A 1 308 ? -5.309 -13.253 -12.110 1.00 85.44 308 ASN A N 1
ATOM 2470 C CA . ASN A 1 308 ? -5.158 -14.523 -11.396 1.00 85.44 308 ASN A CA 1
ATOM 2471 C C . ASN A 1 308 ? -4.391 -14.365 -10.076 1.00 85.44 308 ASN A C 1
ATOM 2473 O O . ASN A 1 308 ? -4.648 -15.101 -9.128 1.00 85.44 308 ASN A O 1
ATOM 2477 N N . PHE A 1 309 ? -3.465 -13.407 -9.997 1.00 87.56 309 PHE A N 1
ATOM 2478 C CA . PHE A 1 309 ? -2.742 -13.098 -8.767 1.00 87.56 309 PHE A CA 1
ATOM 2479 C C . PHE A 1 309 ? -3.491 -12.088 -7.884 1.00 87.56 309 PHE A C 1
ATOM 2481 O O . PHE A 1 309 ? -3.678 -12.335 -6.693 1.00 87.56 309 PHE A O 1
ATOM 2488 N N . LEU A 1 310 ? -3.925 -10.955 -8.449 1.00 89.94 310 LEU A N 1
ATOM 2489 C CA . LEU A 1 310 ? -4.508 -9.856 -7.673 1.00 89.94 310 LEU A CA 1
ATOM 2490 C C . LEU A 1 310 ? -5.946 -10.126 -7.248 1.00 89.94 310 LEU A C 1
ATOM 2492 O O . LEU A 1 310 ? -6.294 -9.782 -6.129 1.00 89.94 310 LEU A O 1
ATOM 2496 N N . GLY A 1 311 ? -6.766 -10.753 -8.093 1.00 90.56 311 GLY A N 1
ATOM 2497 C CA . GLY A 1 311 ? -8.177 -11.005 -7.791 1.00 90.56 311 GLY A CA 1
ATOM 2498 C C . GLY A 1 311 ? -8.359 -11.824 -6.509 1.00 90.56 311 GLY A C 1
ATOM 2499 O O . GLY A 1 311 ? -8.977 -11.333 -5.566 1.00 90.56 311 GLY A O 1
ATOM 2500 N N . PRO A 1 312 ? -7.761 -13.026 -6.407 1.00 93.19 312 PRO A N 1
ATOM 2501 C CA . PRO A 1 312 ? -7.821 -13.818 -5.181 1.00 93.19 312 PRO A CA 1
ATOM 2502 C C . PRO A 1 312 ? -7.209 -13.108 -3.968 1.00 93.19 312 PRO A C 1
ATOM 2504 O O . PRO A 1 312 ? -7.722 -13.243 -2.858 1.00 93.19 312 PRO A O 1
ATOM 2507 N N . ALA A 1 313 ? -6.129 -12.343 -4.163 1.00 92.94 313 ALA A N 1
ATOM 2508 C CA . ALA A 1 313 ? -5.488 -11.592 -3.089 1.00 92.94 313 ALA A CA 1
ATOM 2509 C C . ALA A 1 313 ? -6.387 -10.460 -2.563 1.00 92.94 313 ALA A C 1
ATOM 2511 O O . ALA A 1 313 ? -6.525 -10.315 -1.350 1.00 92.94 313 ALA A O 1
ATOM 2512 N N . ASP A 1 314 ? -7.026 -9.703 -3.458 1.00 93.69 314 ASP A N 1
ATOM 2513 C CA . ASP A 1 314 ? -8.004 -8.665 -3.131 1.00 93.69 314 ASP A CA 1
ATOM 2514 C C . ASP A 1 314 ? -9.182 -9.279 -2.373 1.00 93.69 314 ASP A C 1
ATOM 2516 O O . ASP A 1 314 ? -9.465 -8.858 -1.255 1.00 93.69 314 ASP A O 1
ATOM 2520 N N . SER A 1 315 ? -9.811 -10.330 -2.913 1.00 92.94 315 SER A N 1
ATOM 2521 C CA . SER A 1 315 ? -10.951 -10.992 -2.263 1.00 92.94 315 SER A CA 1
ATOM 2522 C C . SER A 1 315 ? -10.605 -11.532 -0.876 1.00 92.94 315 SER A C 1
ATOM 2524 O O . SER A 1 315 ? -11.396 -11.392 0.053 1.00 92.94 315 SER A O 1
ATOM 2526 N N . MET A 1 316 ? -9.419 -12.123 -0.707 1.00 94.00 316 MET A N 1
ATOM 2527 C CA . MET A 1 316 ? -8.977 -12.629 0.591 1.00 94.00 316 MET A CA 1
ATOM 2528 C C . MET A 1 316 ? -8.759 -11.494 1.599 1.00 94.00 316 MET A C 1
ATOM 2530 O O . MET A 1 316 ? -9.162 -11.620 2.753 1.00 94.00 316 MET A O 1
ATOM 2534 N N . VAL A 1 317 ? -8.124 -10.395 1.180 1.00 93.00 317 VAL A N 1
ATOM 2535 C CA . VAL A 1 317 ? -7.909 -9.220 2.036 1.00 93.00 317 VAL A CA 1
ATOM 2536 C C . VAL A 1 317 ? -9.239 -8.587 2.434 1.00 93.00 317 VAL A C 1
ATOM 2538 O O . VAL A 1 317 ? -9.438 -8.271 3.604 1.00 93.00 317 VAL A O 1
ATOM 2541 N N . GLU A 1 318 ? -10.161 -8.436 1.487 1.00 92.12 318 GLU A N 1
ATOM 2542 C CA . GLU A 1 318 ? -11.486 -7.881 1.752 1.00 92.12 318 GLU A CA 1
ATOM 2543 C C . GLU A 1 318 ? -12.277 -8.744 2.733 1.00 92.12 318 GLU A C 1
ATOM 2545 O O . GLU A 1 318 ? -12.772 -8.215 3.727 1.00 92.12 318 GLU A O 1
ATOM 2550 N N . ALA A 1 319 ? -12.347 -10.058 2.499 1.00 92.56 319 ALA A N 1
ATOM 2551 C CA . ALA A 1 319 ? -13.027 -10.987 3.398 1.00 92.56 319 ALA A CA 1
ATOM 2552 C C . ALA A 1 319 ? -12.420 -10.934 4.806 1.00 92.56 319 ALA A C 1
ATOM 2554 O O . ALA A 1 319 ? -13.137 -10.772 5.788 1.00 92.56 319 ALA A O 1
ATOM 2555 N N . ALA A 1 320 ? -11.086 -10.954 4.908 1.00 91.75 320 ALA A N 1
ATOM 2556 C CA . ALA A 1 320 ? -10.397 -10.909 6.192 1.00 91.75 320 ALA A CA 1
ATOM 2557 C C . ALA A 1 320 ? -10.709 -9.643 7.014 1.00 91.75 320 ALA A C 1
ATOM 2559 O O . ALA A 1 320 ? -10.765 -9.697 8.240 1.00 91.75 320 ALA A O 1
ATOM 2560 N N . ILE A 1 321 ? -10.903 -8.499 6.352 1.00 91.19 321 ILE A N 1
ATOM 2561 C CA . ILE A 1 321 ? -11.230 -7.230 7.017 1.00 91.19 321 ILE A CA 1
ATOM 2562 C C . ILE A 1 321 ? -12.722 -7.165 7.362 1.00 91.19 321 ILE A C 1
ATOM 2564 O O . ILE A 1 321 ? -13.081 -6.745 8.461 1.00 91.19 321 ILE A O 1
ATOM 2568 N N . MET A 1 322 ? -13.592 -7.580 6.438 1.00 90.62 322 MET A N 1
ATOM 2569 C CA . MET A 1 322 ? -15.047 -7.511 6.607 1.00 90.62 322 MET A CA 1
ATOM 2570 C C . MET A 1 322 ? -15.565 -8.484 7.668 1.00 90.62 322 MET A C 1
ATOM 2572 O O . MET A 1 322 ? -16.445 -8.123 8.457 1.00 90.62 322 MET A O 1
ATOM 2576 N N . ASP A 1 323 ? -14.985 -9.681 7.715 1.00 94.19 323 ASP A N 1
ATOM 2577 C CA . ASP A 1 323 ? -15.436 -10.770 8.579 1.00 94.19 323 ASP A CA 1
ATOM 2578 C C . ASP A 1 323 ? -14.703 -10.805 9.927 1.00 94.19 323 ASP A C 1
ATOM 2580 O O . ASP A 1 323 ? -15.007 -11.650 10.768 1.00 94.19 323 ASP A O 1
ATOM 2584 N N . SER A 1 324 ? -13.792 -9.854 10.183 1.00 95.12 324 SER A N 1
ATOM 2585 C CA . SER A 1 324 ? -13.014 -9.832 11.423 1.00 95.12 324 SER A CA 1
ATOM 2586 C C . SER A 1 324 ? -13.906 -9.712 12.665 1.00 95.12 324 SER A C 1
ATOM 2588 O O . SER A 1 324 ? -14.578 -8.697 12.901 1.00 95.12 324 SER A O 1
ATOM 2590 N N . ALA A 1 325 ? -13.848 -10.735 13.517 1.00 96.69 325 ALA A N 1
ATOM 2591 C CA . ALA A 1 325 ? -14.497 -10.767 14.819 1.00 96.69 325 ALA A CA 1
ATOM 2592 C C . ALA A 1 325 ? -13.909 -9.703 15.754 1.00 96.69 325 ALA A C 1
ATOM 2594 O O . ALA A 1 325 ? -14.649 -9.051 16.490 1.00 96.69 325 ALA A O 1
ATOM 2595 N N . THR A 1 326 ? -12.595 -9.467 15.685 1.00 96.31 326 THR A N 1
ATOM 2596 C CA . THR A 1 326 ? -11.918 -8.410 16.450 1.00 96.31 326 THR A CA 1
ATOM 2597 C C . THR A 1 326 ? -12.448 -7.028 16.070 1.00 96.31 326 THR A C 1
ATOM 2599 O O . THR A 1 326 ? -12.842 -6.263 16.949 1.00 96.31 326 THR A O 1
ATOM 2602 N N . ALA A 1 327 ? -12.534 -6.713 14.774 1.00 96.00 327 ALA A N 1
ATOM 2603 C CA . ALA A 1 327 ? -13.085 -5.435 14.320 1.00 96.00 327 ALA A CA 1
ATOM 2604 C C . ALA A 1 327 ? -14.551 -5.260 14.759 1.00 96.00 327 ALA A C 1
ATOM 2606 O O . ALA A 1 327 ? -14.942 -4.193 15.239 1.00 96.00 327 ALA A O 1
ATOM 2607 N N . ALA A 1 328 ? -15.352 -6.325 14.665 1.00 96.25 328 ALA A N 1
ATOM 2608 C CA . ALA A 1 328 ? -16.738 -6.332 15.123 1.00 96.25 328 ALA A CA 1
ATOM 2609 C C . ALA A 1 328 ? -16.860 -6.078 16.632 1.00 96.25 328 ALA A C 1
ATOM 2611 O O . ALA A 1 328 ? -17.678 -5.265 17.060 1.00 96.25 328 ALA A O 1
ATOM 2612 N N . HIS A 1 329 ? -16.013 -6.736 17.426 1.00 96.81 329 HIS A N 1
ATOM 2613 C CA . HIS A 1 329 ? -15.985 -6.620 18.881 1.00 96.81 329 HIS A CA 1
ATOM 2614 C C . HIS A 1 329 ? -15.722 -5.184 19.347 1.00 96.81 329 HIS A C 1
ATOM 2616 O O . HIS A 1 329 ? -16.309 -4.746 20.332 1.00 96.81 329 HIS A O 1
ATOM 2622 N N . PHE A 1 330 ? -14.901 -4.421 18.618 1.00 96.62 330 PHE A N 1
ATOM 2623 C CA . PHE A 1 330 ? -14.618 -3.015 18.928 1.00 96.62 330 PHE A CA 1
ATOM 2624 C C . PHE A 1 330 ? -15.534 -2.012 18.206 1.00 96.62 330 PHE A C 1
ATOM 2626 O O . PHE A 1 330 ? -15.382 -0.799 18.377 1.00 96.62 330 PHE A O 1
ATOM 2633 N N . GLY A 1 331 ? -16.535 -2.496 17.463 1.00 94.88 331 GLY A N 1
ATOM 2634 C CA . GLY A 1 331 ? -17.530 -1.662 16.790 1.00 94.88 331 GLY A CA 1
ATOM 2635 C C . GLY A 1 331 ? -16.975 -0.891 15.593 1.00 94.88 331 GLY A C 1
ATOM 2636 O O . GLY A 1 331 ? -17.367 0.255 15.380 1.00 94.88 331 GLY A O 1
ATOM 2637 N N . CYS A 1 332 ? -16.048 -1.483 14.837 1.00 95.12 332 CYS A N 1
ATOM 2638 C CA . CYS A 1 332 ? -15.551 -0.890 13.598 1.00 95.12 332 CYS A CA 1
ATOM 2639 C C . CYS A 1 332 ? -16.659 -0.792 12.534 1.00 95.12 332 CYS A C 1
ATOM 2641 O O . CYS A 1 332 ? -17.468 -1.719 12.402 1.00 95.12 332 CYS A O 1
ATOM 2643 N N . PRO A 1 333 ? -16.683 0.287 11.729 1.00 92.25 333 PRO A N 1
ATOM 2644 C CA . PRO A 1 333 ? -17.646 0.430 10.646 1.00 92.25 333 PRO A CA 1
ATOM 2645 C C . PRO A 1 333 ? -17.422 -0.649 9.580 1.00 92.25 333 PRO A C 1
ATOM 2647 O O . PRO A 1 333 ? -16.363 -0.728 8.956 1.00 92.25 333 PRO A O 1
ATOM 2650 N N . ARG A 1 334 ? -18.445 -1.474 9.344 1.00 86.88 334 ARG A N 1
ATOM 2651 C CA . ARG A 1 334 ? -18.469 -2.487 8.282 1.00 86.88 334 ARG A CA 1
ATOM 2652 C C . ARG A 1 334 ? -19.062 -1.873 7.025 1.00 86.88 334 ARG A C 1
ATOM 2654 O O . ARG A 1 334 ? -20.264 -1.980 6.795 1.00 86.88 334 ARG A O 1
ATOM 2661 N N . LYS A 1 335 ? -18.251 -1.200 6.213 1.00 76.00 335 LYS A N 1
ATOM 2662 C CA . LYS A 1 335 ? -18.711 -0.778 4.887 1.00 76.00 335 LYS A CA 1
ATOM 2663 C C . LYS A 1 335 ? -18.227 -1.783 3.857 1.00 76.00 335 LYS A C 1
ATOM 2665 O O . LYS A 1 335 ? -17.028 -2.002 3.726 1.00 76.00 335 LYS A O 1
ATOM 2670 N N . ALA A 1 336 ? -19.164 -2.396 3.138 1.00 59.47 336 ALA A N 1
ATOM 2671 C CA . ALA A 1 336 ? -18.828 -3.300 2.051 1.00 59.47 336 ALA A CA 1
ATOM 2672 C C . ALA A 1 336 ? -18.040 -2.532 0.982 1.00 59.47 336 ALA A C 1
ATOM 2674 O O . ALA A 1 336 ? -18.485 -1.488 0.496 1.00 59.47 336 ALA A O 1
ATOM 2675 N N . PHE A 1 337 ? -16.890 -3.077 0.590 1.00 58.25 337 PHE A N 1
ATOM 2676 C CA . PHE A 1 337 ? -15.963 -2.508 -0.390 1.00 58.25 337 PHE A CA 1
ATOM 2677 C C . PHE A 1 337 ? -16.586 -2.159 -1.763 1.00 58.25 337 PHE A C 1
ATOM 2679 O O . PHE A 1 337 ? -15.946 -1.469 -2.555 1.00 58.25 337 PHE A O 1
ATOM 2686 N N . GLY A 1 338 ? -17.821 -2.594 -2.046 1.00 55.41 338 GLY A N 1
ATOM 2687 C CA . GLY A 1 338 ? -18.544 -2.340 -3.297 1.00 55.41 338 GLY A CA 1
ATOM 2688 C C . GLY A 1 338 ? -19.525 -1.158 -3.295 1.00 55.41 338 GLY A C 1
ATOM 2689 O O . GLY A 1 338 ? -19.899 -0.699 -4.371 1.00 55.41 338 GLY A O 1
ATOM 2690 N N . GLN A 1 339 ? -19.935 -0.609 -2.144 1.00 53.47 339 GLN A N 1
ATOM 2691 C CA . GLN A 1 339 ? -20.966 0.450 -2.138 1.00 53.47 339 GLN A CA 1
ATOM 2692 C C . GLN A 1 339 ? -20.466 1.809 -2.656 1.00 53.47 339 GLN A C 1
ATOM 2694 O O . GLN A 1 339 ? -21.252 2.610 -3.147 1.00 53.47 339 GLN A O 1
ATOM 2699 N N . PHE A 1 340 ? -19.154 2.057 -2.649 1.00 47.19 340 PHE A N 1
ATOM 2700 C CA . PHE A 1 340 ? -18.583 3.304 -3.177 1.00 47.19 340 PHE A CA 1
ATOM 2701 C C . PHE A 1 340 ? -18.658 3.418 -4.713 1.00 47.19 340 PHE A C 1
ATOM 2703 O O . PHE A 1 340 ? -18.423 4.495 -5.262 1.00 47.19 340 PHE A O 1
ATOM 2710 N N . GLN A 1 341 ? -18.956 2.325 -5.430 1.00 48.19 341 GLN A N 1
ATOM 2711 C CA . GLN A 1 341 ? -19.034 2.351 -6.894 1.00 48.19 341 GLN A CA 1
ATOM 2712 C C . GLN A 1 341 ? -20.332 2.973 -7.432 1.00 48.19 341 GLN A C 1
ATOM 2714 O O . GLN A 1 341 ? -20.304 3.457 -8.562 1.00 48.19 341 GLN A O 1
ATOM 2719 N N . GLN A 1 342 ? -21.424 3.020 -6.657 1.00 45.34 342 GLN A N 1
ATOM 2720 C CA . GLN A 1 342 ? -22.715 3.543 -7.139 1.00 45.34 342 GLN A CA 1
ATOM 2721 C C . GLN A 1 342 ? -22.931 5.043 -6.871 1.00 45.34 342 GLN A C 1
ATOM 2723 O O . GLN A 1 342 ? -23.561 5.705 -7.690 1.00 45.34 342 GLN A O 1
ATOM 2728 N N . ASP A 1 343 ? -22.339 5.619 -5.820 1.00 37.53 343 ASP A N 1
ATOM 2729 C CA . ASP A 1 343 ? -22.650 7.004 -5.410 1.00 37.53 343 ASP A CA 1
ATOM 2730 C C . ASP A 1 343 ? -21.850 8.101 -6.142 1.00 37.53 343 ASP A C 1
ATOM 2732 O O . ASP A 1 343 ? -22.095 9.289 -5.951 1.00 37.53 343 ASP A O 1
ATOM 2736 N N . PHE A 1 344 ? -20.926 7.739 -7.038 1.00 40.75 344 PHE A N 1
ATOM 2737 C CA . PHE A 1 344 ? -20.259 8.696 -7.935 1.00 40.75 344 PHE A CA 1
ATOM 2738 C C . PHE A 1 344 ? -20.900 8.681 -9.324 1.00 40.75 344 PHE A C 1
ATOM 2740 O O . PHE A 1 344 ? -20.230 8.415 -10.328 1.00 40.75 344 PHE A O 1
ATOM 2747 N N . SER A 1 345 ? -22.196 8.986 -9.371 1.00 33.97 345 SER A N 1
ATOM 2748 C CA . SER A 1 345 ? -22.835 9.536 -10.566 1.00 33.97 345 SER A CA 1
ATOM 2749 C C . SER A 1 345 ? -22.148 10.866 -10.876 1.00 33.97 345 SER A C 1
ATOM 2751 O O . SER A 1 345 ? -22.404 11.878 -10.228 1.00 33.97 345 SER A O 1
ATOM 2753 N N . PHE A 1 346 ? -21.201 10.846 -11.813 1.00 37.38 346 PHE A N 1
ATOM 2754 C CA . PHE A 1 346 ? -20.549 12.053 -12.304 1.00 37.38 346 PHE A CA 1
ATOM 2755 C C . PHE A 1 346 ? -21.606 12.987 -12.893 1.00 37.38 346 PHE A C 1
ATOM 2757 O O . PHE A 1 346 ? -22.301 12.623 -13.838 1.00 37.38 346 PHE A O 1
ATOM 2764 N N . ASP A 1 347 ? -21.683 14.195 -12.344 1.00 36.62 347 ASP A N 1
ATOM 2765 C CA . ASP A 1 347 ? -22.426 15.303 -12.922 1.00 36.62 347 ASP A CA 1
ATOM 2766 C C . ASP A 1 347 ? -21.814 15.618 -14.300 1.00 36.62 347 ASP A C 1
ATOM 2768 O O . ASP A 1 347 ? -20.695 16.131 -14.420 1.00 36.62 347 ASP A O 1
ATOM 2772 N N . SER A 1 348 ? -22.508 15.215 -15.366 1.00 35.75 348 SER A N 1
ATOM 2773 C CA . SER A 1 348 ? -22.049 15.271 -16.761 1.00 35.75 348 SER A CA 1
ATOM 2774 C C . SER A 1 348 ? -21.833 16.696 -17.290 1.00 35.75 348 SER A C 1
ATOM 2776 O O . SER A 1 348 ? -21.412 16.878 -18.431 1.00 35.75 348 SER A O 1
ATOM 2778 N N . HIS A 1 349 ? -22.074 17.724 -16.475 1.00 36.78 349 HIS A N 1
ATOM 2779 C CA . HIS A 1 349 ? -21.898 19.119 -16.864 1.00 36.78 349 HIS A CA 1
ATOM 2780 C C . HIS A 1 349 ? -20.449 19.620 -16.867 1.00 36.78 349 HIS A C 1
ATOM 2782 O O . HIS A 1 349 ? -20.150 20.588 -17.565 1.00 36.78 349 HIS A O 1
ATOM 2788 N N . CYS A 1 350 ? -19.508 18.953 -16.191 1.00 32.66 350 CYS A N 1
ATOM 2789 C CA . CYS A 1 350 ? -18.129 19.458 -16.115 1.00 32.66 350 CYS A CA 1
ATOM 2790 C C . CYS A 1 350 ? -17.267 19.154 -17.367 1.00 32.66 350 CYS A C 1
ATOM 2792 O O . CYS A 1 350 ? -16.175 19.699 -17.515 1.00 32.66 350 CYS A O 1
ATOM 2794 N N . GLN A 1 351 ? -17.745 18.324 -18.306 1.00 34.09 351 GLN A N 1
ATOM 2795 C CA . GLN A 1 351 ? -17.011 17.996 -19.543 1.00 34.09 351 GLN A CA 1
ATOM 2796 C C . GLN A 1 351 ? -17.270 18.949 -20.720 1.00 34.09 351 GLN A C 1
ATOM 2798 O O . GLN A 1 351 ? -16.440 19.019 -21.625 1.00 34.09 351 GLN A O 1
ATOM 2803 N N . GLN A 1 352 ? -18.359 19.724 -20.727 1.00 34.88 352 GLN A N 1
ATOM 2804 C CA . GLN A 1 352 ? -18.671 20.579 -21.883 1.00 34.88 352 GLN A CA 1
ATOM 2805 C C . GLN A 1 352 ? -17.813 21.850 -21.966 1.00 34.88 352 GLN A C 1
ATOM 2807 O O . GLN A 1 352 ? -17.573 22.346 -23.064 1.00 34.88 352 GLN A O 1
ATOM 2812 N N . HIS A 1 353 ? -17.270 22.347 -20.851 1.00 35.94 353 HIS A N 1
ATOM 2813 C CA . HIS A 1 353 ? -16.548 23.624 -20.861 1.00 35.94 353 HIS A CA 1
ATOM 2814 C C . HIS A 1 353 ? -15.085 23.553 -21.330 1.00 35.94 353 HIS A C 1
ATOM 2816 O O . HIS A 1 353 ? -14.514 24.590 -21.663 1.00 35.94 353 HIS A O 1
ATOM 2822 N N . TYR A 1 354 ? -14.479 22.361 -21.408 1.00 31.30 354 TYR A N 1
ATOM 2823 C CA . TYR A 1 354 ? -13.075 22.211 -21.826 1.00 31.30 354 TYR A CA 1
ATOM 2824 C C . TYR A 1 354 ? -12.882 21.800 -23.294 1.00 31.30 354 TYR A C 1
ATOM 2826 O O . TYR A 1 354 ? -11.793 21.992 -23.828 1.00 31.30 354 TYR A O 1
ATOM 2834 N N . CYS A 1 355 ? -13.921 21.320 -23.987 1.00 33.53 355 CYS A N 1
ATOM 2835 C CA . CYS A 1 355 ? -13.822 20.958 -25.409 1.00 33.53 355 CYS A CA 1
ATOM 2836 C C . CYS A 1 355 ? -14.139 22.106 -26.387 1.00 33.53 355 CYS A C 1
ATOM 2838 O O . CYS A 1 355 ? -13.864 21.966 -27.572 1.00 33.53 355 CYS A O 1
ATOM 2840 N N . GLN A 1 356 ? -14.651 23.253 -25.926 1.00 33.53 356 GLN A N 1
ATOM 2841 C CA . GLN A 1 356 ? -15.005 24.389 -26.799 1.00 33.53 356 GLN A CA 1
ATOM 2842 C C . GLN A 1 356 ? -13.892 25.435 -27.000 1.00 33.53 356 GLN A C 1
ATOM 2844 O O . GLN A 1 356 ? -14.139 26.480 -27.587 1.00 33.53 356 GLN A O 1
ATOM 2849 N N . LYS A 1 357 ? -12.661 25.182 -26.536 1.00 34.59 357 LYS A N 1
ATOM 2850 C CA . LYS A 1 357 ? -11.513 26.089 -26.756 1.00 34.59 357 LYS A CA 1
ATOM 2851 C C . LYS A 1 357 ? -10.461 25.570 -27.747 1.00 34.59 357 LYS A C 1
ATOM 2853 O O . LYS A 1 357 ? -9.385 26.155 -27.836 1.00 34.59 357 LYS A O 1
ATOM 2858 N N . GLN A 1 358 ? -10.755 24.498 -28.485 1.00 38.16 358 GLN A N 1
ATOM 2859 C CA . GLN A 1 358 ? -9.891 23.982 -29.563 1.00 38.16 358 GLN A CA 1
ATOM 2860 C C . GLN A 1 358 ? -10.645 23.629 -30.860 1.00 38.16 358 GLN A C 1
ATOM 2862 O O . GLN A 1 358 ? -10.196 22.796 -31.645 1.00 38.16 358 GLN A O 1
ATOM 2867 N N . GLN A 1 359 ? -11.767 24.295 -31.106 1.00 33.41 359 GLN A N 1
ATOM 2868 C CA . GLN A 1 359 ? -12.316 24.510 -32.447 1.00 33.41 359 GLN A CA 1
ATOM 2869 C C . GLN A 1 359 ? -12.400 26.016 -32.658 1.00 33.41 359 GLN A C 1
ATOM 2871 O O . GLN A 1 359 ? -12.229 26.439 -33.820 1.00 33.41 359 GLN A O 1
#

Sequence (359 aa):
VTYHKSGNTLTANLVGVSSAGPLVNFLFKEPSDIKIPHSVDMVDYGEHVSVREGRAAVFPFFQAYVRTYRDLAPRAYNEAEPYLFQLSSPVQAAKRQLQEMMAAGAGRMVHLVRKPSDMLVSGYRYHSQRSWDTTEVWEDFKDPPSCLSCDHQAWLQIFGRRKFLCSYGELMRNVSVDEGLEIELLRSRWDIMKMVRNVRSWYDNPQILQISLENFVADFEGTLLCIGRFLLNKPPPEYIDPAKIQRLLNESRDLDIEYIRRKCQKLHAVDSGARCHDPFDILSHASSGSSKKAIQAALARRTGDLLNFLGPADSMVEAAIMDSATAAHFGCPRKAFGQFQQDFSFDSHCQQHYCQKQQ

pLDDT: mean 70.36, std 23.84, range [26.02, 96.81]

InterPro domains:
  IPR000863 Sulfotransferase domain [PF00685] (1-231)
  IPR027417 P-loop containing nucleoside triphosphate hydrolase [G3DSA:3.40.50.300] (1-302)
  IPR027417 P-loop containing nucleoside triphosphate hydrolase [SSF52540] (1-243)

Foldseek 3Di:
DDQDPVRDDDDDPDPPDPDDDPDDDDDDPDPVSPDDDPPPPDDDPDDDPDPDDPDPDPPLVVVLVVCVQVVVPPPPDDDDDPDPRPPPDPCRVVVVVVLVVLLVPPAAAEAEAEQPLLVLLLQLCVLQVDDPVPDDPLQFDQRQEDLPAADPVLSCVQCVVVPSRGHNSRSSNPDDLLVSSVNSCRSCVVVLVVRLVCLVVSQQRLRYQYDYPVLCVVPVLLQLQLVVCSRVVNFPPRDDDVVVSVVVCVVCVCVRLVSVVVVQVVVCVVDVPDDPPDPCVVVVSVDDVVVVVVSVVSQVPDDDPSCVRSVVSSVSSQCSNQVGPSSVRSRRDRDRPPPVVPPCPDPPVVPPPPPVPPD

Organism: Polarella glacialis (NCBI:txid89957)